Protein AF-A0A5B9D612-F1 (afdb_monomer_lite)

Radius of gyration: 29.36 Å; chains: 1; bounding box: 78×66×68 Å

Secondary structure (DSSP, 8-state):
-PPPP-----------TTS-HHHHHHHHHHHHH-S-B--HHHHHHHHHT-S---TT--HHHHHHHHHHTTSEEEE-SSSPEEEE-HHHHHHHHHTTTTS------------------------------------HHHHHHS-----HHHHTTS-HHHHHHHH--HHHHTTS-HHHHHHHHHHHHHHHTTS-TTSHHHHHHHHHHHHHHHHHHHHHHHHHHHHHHHHHIIIIIHHHHTTTTHHHHHHHGGGT-HHHHHHHHHHHHGGGGGGS-S-HHHHHHHHHHHHHHHT----

Organism: NCBI:txid2594042

pLDDT: mean 75.73, std 20.69, range [26.33, 95.44]

Sequence (295 aa):
MPPQKKSTKQKQIKIQLTQSPKFIKELRNLFKTNPLIPSASILLEKFKKFNNIPQKWTPNTSIKQLRTDGVIIYSKKKPQGYSLESHILNDHIRNSKTIPHKTSKIRTGVHKSSIKPKKKPDSKIKSKSVSKRKTIAEIVDKIPSIPPYLLKRLSTNEVKILQMGVFDINRLPLQKIDSHIDTLSSARILFDGNYANEKLVSDYIEAKVKYLGKISNKLHEKEDEQLVIKIFIEPMNEGKFDRILKKCMKKYDLDNCASLIIKKVGSKAKKIQLSDFAVRKKIVEVLAKRY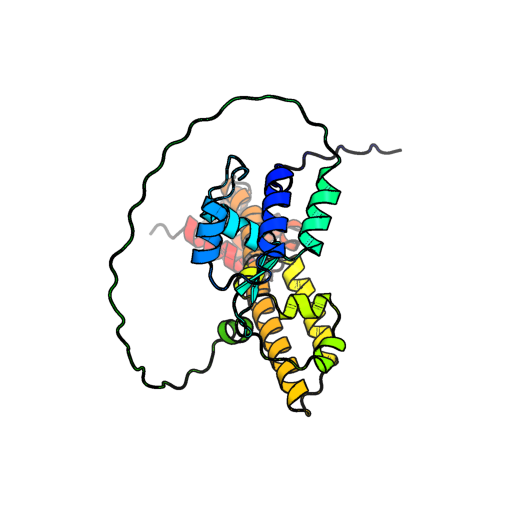SKKK

Structure (mmCIF, N/CA/C/O backbone):
data_AF-A0A5B9D612-F1
#
_entry.id   AF-A0A5B9D612-F1
#
loop_
_atom_site.group_PDB
_atom_site.id
_atom_site.type_symbol
_atom_site.label_atom_id
_atom_site.label_alt_id
_atom_site.label_comp_id
_atom_site.label_asym_id
_atom_site.label_entity_id
_atom_site.label_seq_id
_atom_site.pdbx_PDB_ins_code
_atom_site.Cartn_x
_atom_site.Cartn_y
_atom_site.Cartn_z
_atom_site.occupancy
_atom_site.B_iso_or_equiv
_atom_site.auth_seq_id
_atom_site.auth_comp_id
_atom_site.auth_asym_id
_atom_site.auth_atom_id
_atom_site.pdbx_PDB_model_num
ATOM 1 N N . MET A 1 1 ? -33.572 25.450 -5.411 1.00 46.94 1 MET A N 1
ATOM 2 C CA . MET A 1 1 ? -32.137 25.813 -5.460 1.00 46.94 1 MET A CA 1
ATOM 3 C C . MET A 1 1 ? -31.512 25.576 -4.091 1.00 46.94 1 MET A C 1
ATOM 5 O O . MET A 1 1 ? -31.943 26.233 -3.152 1.00 46.94 1 MET A O 1
ATOM 9 N N . PRO A 1 2 ? -30.556 24.646 -3.930 1.00 34.94 2 PRO A N 1
ATOM 10 C CA . PRO A 1 2 ? -29.798 24.522 -2.690 1.00 34.94 2 PRO A CA 1
ATOM 11 C C . PRO A 1 2 ? -28.444 25.267 -2.770 1.00 34.94 2 PRO A C 1
ATOM 13 O O . PRO A 1 2 ? -27.877 25.401 -3.857 1.00 34.94 2 PRO A O 1
ATOM 16 N N . PRO A 1 3 ? -27.918 25.762 -1.634 1.00 39.50 3 PRO A N 1
ATOM 17 C CA . PRO A 1 3 ? -26.783 26.681 -1.591 1.00 39.50 3 PRO A CA 1
ATOM 18 C C . PRO A 1 3 ? -25.429 25.958 -1.656 1.00 39.50 3 PRO A C 1
ATOM 20 O O . PRO A 1 3 ? -25.195 24.961 -0.969 1.00 39.50 3 PRO A O 1
ATOM 23 N N . GLN A 1 4 ? -24.500 26.515 -2.436 1.00 33.62 4 GLN A N 1
ATOM 24 C CA . GLN A 1 4 ? -23.101 26.089 -2.488 1.00 33.62 4 GLN A CA 1
ATOM 25 C C . GLN A 1 4 ? -22.377 26.434 -1.177 1.00 33.62 4 GLN A C 1
ATOM 27 O O . GLN A 1 4 ? -22.277 27.597 -0.777 1.00 33.62 4 GLN A O 1
ATOM 32 N N . LYS A 1 5 ? -21.843 25.410 -0.500 1.00 34.75 5 LYS A N 1
ATOM 33 C CA . LYS A 1 5 ? -20.989 25.564 0.682 1.00 34.75 5 LYS A CA 1
ATOM 34 C C . LYS A 1 5 ? -19.525 25.775 0.284 1.00 34.75 5 LYS A C 1
ATOM 36 O O . LYS A 1 5 ? -18.919 24.983 -0.428 1.00 34.75 5 LYS A O 1
ATOM 41 N N . LYS A 1 6 ? -19.007 26.874 0.829 1.00 35.25 6 LYS A N 1
ATOM 42 C CA . LYS A 1 6 ? -17.643 27.416 0.876 1.00 35.25 6 LYS A CA 1
ATOM 43 C C . LYS A 1 6 ? -16.530 26.356 0.958 1.00 35.25 6 LYS A C 1
ATOM 45 O O . LYS A 1 6 ? -16.530 25.523 1.861 1.00 35.25 6 LYS A O 1
ATOM 50 N N . SER A 1 7 ? -15.538 26.475 0.068 1.00 30.34 7 SER A N 1
ATOM 51 C CA . SER A 1 7 ? -14.263 25.748 0.136 1.00 30.34 7 SER A CA 1
ATOM 52 C C . SER A 1 7 ? -13.305 26.422 1.127 1.00 30.34 7 SER A C 1
ATOM 54 O O . SER A 1 7 ? -13.115 27.641 1.094 1.00 30.34 7 SER A O 1
ATOM 56 N N . THR A 1 8 ? -12.695 25.629 2.005 1.00 33.97 8 THR A N 1
ATOM 57 C CA . THR A 1 8 ? -11.799 26.095 3.067 1.00 33.97 8 THR A CA 1
ATOM 58 C C . THR A 1 8 ? -10.343 25.751 2.733 1.00 33.97 8 THR A C 1
ATOM 60 O O . THR A 1 8 ? -9.958 24.589 2.719 1.00 33.97 8 THR A O 1
ATOM 63 N N . LYS A 1 9 ? -9.546 26.802 2.497 1.00 32.50 9 LYS A N 1
ATOM 64 C CA . LYS A 1 9 ? -8.102 26.980 2.774 1.00 32.50 9 LYS A CA 1
ATOM 65 C C . LYS A 1 9 ? -7.139 25.813 2.473 1.00 32.50 9 LYS A C 1
ATOM 67 O O . LYS A 1 9 ? -6.842 24.982 3.327 1.00 32.50 9 LYS A O 1
ATOM 72 N N . GLN A 1 10 ? -6.482 25.897 1.313 1.00 33.03 10 GLN A N 1
ATOM 73 C CA . GLN A 1 10 ? -5.197 25.241 1.044 1.00 33.03 10 GLN A CA 1
ATOM 74 C C . GLN A 1 10 ? -4.070 25.911 1.853 1.00 33.03 10 GLN A C 1
ATOM 76 O O . GLN A 1 10 ? -3.783 27.094 1.674 1.00 33.03 10 GLN A O 1
ATOM 81 N N . LYS A 1 11 ? -3.388 25.150 2.718 1.00 31.20 11 LYS A N 1
ATOM 82 C CA . LYS A 1 11 ? -2.095 25.549 3.298 1.00 31.20 11 LYS A CA 1
ATOM 83 C C . LYS A 1 11 ? -0.997 25.352 2.249 1.00 31.20 11 LYS A C 1
ATOM 85 O O . LYS A 1 11 ? -0.509 24.244 2.044 1.00 31.20 11 LYS A O 1
ATOM 90 N N . GLN A 1 12 ? -0.610 26.440 1.590 1.00 40.09 12 GLN A N 1
ATOM 91 C CA . GLN A 1 12 ? 0.627 26.533 0.819 1.00 40.09 12 GLN A CA 1
ATOM 92 C C . GLN A 1 12 ? 1.821 26.666 1.768 1.00 40.09 12 GLN A C 1
ATOM 94 O O . GLN A 1 12 ? 1.920 27.662 2.473 1.00 40.09 12 GLN A O 1
ATOM 99 N N . ILE A 1 13 ? 2.770 25.731 1.709 1.00 35.69 13 ILE A N 1
ATOM 100 C CA . ILE A 1 13 ? 4.199 26.054 1.853 1.00 35.69 13 ILE A CA 1
ATOM 101 C C . ILE A 1 13 ? 4.952 25.224 0.807 1.00 35.69 13 ILE A C 1
ATOM 103 O O . ILE A 1 13 ? 5.500 24.163 1.085 1.00 35.69 13 ILE A O 1
ATOM 107 N N . LYS A 1 14 ? 4.927 25.704 -0.439 1.00 40.94 14 LYS A N 1
ATOM 108 C CA . LYS A 1 14 ? 5.800 25.248 -1.525 1.00 40.94 14 LYS A CA 1
ATOM 109 C C . LYS A 1 14 ? 6.816 26.373 -1.715 1.00 40.94 14 LYS A C 1
ATOM 111 O O . LYS A 1 14 ? 6.499 27.375 -2.349 1.00 40.94 14 LYS A O 1
ATOM 116 N N . ILE A 1 15 ? 7.991 26.279 -1.092 1.00 43.72 15 ILE A N 1
ATOM 117 C CA . ILE A 1 15 ? 9.075 27.232 -1.374 1.00 43.72 15 ILE A CA 1
ATOM 118 C C . ILE A 1 15 ? 9.613 26.852 -2.750 1.00 43.72 15 ILE A C 1
ATOM 120 O O . ILE A 1 15 ? 10.281 25.838 -2.915 1.00 43.72 15 ILE A O 1
ATOM 124 N N . GLN A 1 16 ? 9.197 27.623 -3.746 1.00 54.34 16 GLN A N 1
ATOM 125 C CA . GLN A 1 16 ? 9.477 27.397 -5.151 1.00 54.34 16 GLN A CA 1
ATOM 126 C C . GLN A 1 16 ? 10.908 27.843 -5.494 1.00 54.34 16 GLN A C 1
ATOM 128 O O . GLN A 1 16 ? 11.374 28.882 -5.026 1.00 54.34 16 GLN A O 1
ATOM 133 N N . LEU A 1 17 ? 11.556 27.114 -6.407 1.00 53.41 17 LEU A N 1
ATOM 134 C CA . LEU A 1 17 ? 12.833 27.429 -7.075 1.00 53.41 17 LEU A CA 1
ATOM 135 C C . LEU A 1 17 ? 12.895 28.819 -7.756 1.00 53.41 17 LEU A C 1
ATOM 137 O O . LEU A 1 17 ? 13.891 29.191 -8.372 1.00 53.41 17 LEU A O 1
ATOM 141 N N . THR A 1 18 ? 11.794 29.558 -7.709 1.00 52.28 18 THR A N 1
ATOM 142 C CA . THR A 1 18 ? 11.400 30.626 -8.621 1.00 52.28 18 THR A CA 1
ATOM 143 C C . THR A 1 18 ? 11.738 32.026 -8.125 1.00 52.28 18 THR A C 1
ATOM 145 O O . THR A 1 18 ? 11.581 32.995 -8.861 1.00 52.28 18 THR A O 1
ATOM 148 N N . GLN A 1 19 ? 12.236 32.155 -6.896 1.00 55.81 19 GLN A N 1
ATOM 149 C CA . GLN A 1 19 ? 12.425 33.462 -6.265 1.00 55.81 19 GLN A CA 1
ATOM 150 C C . GLN A 1 19 ? 13.710 34.196 -6.692 1.00 55.81 19 GLN A C 1
ATOM 152 O O . GLN A 1 19 ? 13.863 35.369 -6.366 1.00 55.81 19 GLN A O 1
ATOM 157 N N . SER A 1 20 ? 14.630 33.565 -7.439 1.00 69.50 20 SER A N 1
ATOM 158 C CA . SER A 1 20 ? 15.859 34.232 -7.909 1.00 69.50 20 SER A CA 1
ATOM 159 C C . SER A 1 20 ? 16.148 33.962 -9.395 1.00 69.50 20 SER A C 1
ATOM 161 O O . SER A 1 20 ? 16.884 33.034 -9.739 1.00 69.50 20 SER A O 1
ATOM 163 N N . PRO A 1 21 ? 15.638 34.802 -10.318 1.00 74.62 21 PRO A N 1
ATOM 164 C CA . PRO A 1 21 ? 15.981 34.739 -11.744 1.00 74.62 21 PRO A CA 1
ATOM 165 C C . PRO A 1 21 ? 17.493 34.837 -12.010 1.00 74.62 21 PRO A C 1
ATOM 167 O O . PRO A 1 21 ? 18.008 34.260 -12.967 1.00 74.62 21 PRO A O 1
ATOM 170 N N . LYS A 1 22 ? 18.222 35.542 -11.134 1.00 80.75 22 LYS A N 1
ATOM 171 C CA . LYS A 1 22 ? 19.683 35.673 -11.200 1.00 80.75 22 LYS A CA 1
ATOM 172 C C . LYS A 1 22 ? 20.386 34.351 -10.873 1.00 80.75 22 LYS A C 1
ATOM 174 O O . LYS A 1 22 ? 21.289 33.968 -11.610 1.00 80.75 22 LYS A O 1
ATOM 179 N N . PHE A 1 23 ? 19.917 33.618 -9.857 1.00 83.69 23 PHE A N 1
ATOM 180 C CA . PHE A 1 23 ? 20.397 32.265 -9.538 1.00 83.69 23 PHE A CA 1
ATOM 181 C C . PHE A 1 23 ? 20.228 31.312 -10.720 1.00 83.69 23 PHE A C 1
ATOM 183 O O . PHE A 1 23 ? 21.144 30.586 -11.087 1.00 83.69 23 PHE A O 1
ATOM 190 N N . ILE A 1 24 ? 19.054 31.349 -11.351 1.00 81.56 24 ILE A N 1
ATOM 191 C CA . ILE A 1 24 ? 18.725 30.515 -12.509 1.00 81.56 24 ILE A CA 1
ATOM 192 C C . ILE A 1 24 ? 19.656 30.824 -13.688 1.00 81.56 24 ILE A C 1
ATOM 194 O O . ILE A 1 24 ? 20.107 29.908 -14.377 1.00 81.56 24 ILE A O 1
ATOM 198 N N . LYS A 1 25 ? 19.980 32.103 -13.918 1.00 83.44 25 LYS A N 1
ATOM 199 C CA . LYS A 1 25 ? 20.935 32.517 -14.956 1.00 83.44 25 LYS A CA 1
ATOM 200 C C . LYS A 1 25 ? 22.352 32.012 -14.657 1.00 83.44 25 LYS A C 1
ATOM 202 O O . LYS A 1 25 ? 23.002 31.491 -15.560 1.00 83.44 25 LYS A O 1
ATOM 207 N N . GLU A 1 26 ? 22.810 32.109 -13.408 1.00 85.25 26 GLU A N 1
ATOM 208 C CA . GLU A 1 26 ? 24.104 31.554 -12.972 1.00 85.25 26 GLU A CA 1
ATOM 209 C C . GLU A 1 26 ? 24.147 30.028 -13.121 1.00 85.25 26 GLU A C 1
ATOM 211 O O . GLU A 1 26 ? 25.118 29.487 -13.649 1.00 85.25 26 GLU A O 1
ATOM 216 N N . LEU A 1 27 ? 23.060 29.343 -12.759 1.00 87.12 27 LEU A N 1
ATOM 217 C CA . LEU A 1 27 ? 22.911 27.900 -12.918 1.00 87.12 27 LEU A CA 1
ATOM 218 C C . LEU A 1 27 ? 22.997 27.484 -14.393 1.00 87.12 27 LEU A C 1
ATOM 220 O O . LEU A 1 27 ? 23.755 26.578 -14.733 1.00 87.12 27 LEU A O 1
ATOM 224 N N . ARG A 1 28 ? 22.287 28.179 -15.292 1.00 85.38 28 ARG A N 1
ATOM 225 C CA . ARG A 1 28 ? 22.383 27.930 -16.741 1.00 85.38 28 ARG A CA 1
ATOM 226 C C . ARG A 1 28 ? 23.788 28.167 -17.269 1.00 85.38 28 ARG A C 1
ATOM 228 O O . ARG A 1 28 ? 24.292 27.346 -18.023 1.00 85.38 28 ARG A O 1
ATOM 235 N N . ASN A 1 29 ? 24.428 29.264 -16.874 1.00 87.38 29 ASN A N 1
ATOM 236 C CA . ASN A 1 29 ? 25.777 29.588 -17.334 1.00 87.38 29 ASN A CA 1
ATOM 237 C C . ASN A 1 29 ? 26.811 28.560 -16.851 1.00 87.38 29 ASN A C 1
ATOM 239 O O . ASN A 1 29 ? 27.712 28.186 -17.606 1.00 87.38 29 ASN A O 1
ATOM 243 N N . LEU A 1 30 ? 26.658 28.057 -15.622 1.00 88.69 30 LEU A N 1
ATOM 244 C CA . LEU A 1 30 ? 27.509 27.004 -15.081 1.00 88.69 30 LEU A CA 1
ATOM 245 C C . LEU A 1 30 ? 27.450 25.739 -15.944 1.00 88.69 30 LEU A C 1
ATOM 247 O O . LEU A 1 30 ? 28.497 25.232 -16.339 1.00 88.69 30 LEU A O 1
ATOM 251 N N . PHE A 1 31 ? 26.249 25.257 -16.260 1.00 87.69 31 PHE A N 1
ATOM 252 C CA . PHE A 1 31 ? 26.081 24.038 -17.055 1.00 87.69 31 PHE A CA 1
ATOM 253 C C . PHE A 1 31 ? 26.231 24.263 -18.565 1.00 87.69 31 PHE A C 1
ATOM 255 O O . PHE A 1 31 ? 26.519 23.324 -19.292 1.00 87.69 31 PHE A O 1
ATOM 262 N N . LYS A 1 32 ? 26.139 25.504 -19.055 1.00 86.94 32 LYS A N 1
ATOM 263 C CA . LYS A 1 32 ? 26.530 25.848 -20.431 1.00 86.94 32 LYS A CA 1
ATOM 264 C C . LYS A 1 32 ? 28.044 25.733 -20.627 1.00 86.94 32 LYS A C 1
ATOM 266 O O . LYS A 1 32 ? 28.495 25.263 -21.661 1.00 86.94 32 LYS A O 1
ATOM 271 N N . THR A 1 33 ? 28.823 26.166 -19.633 1.00 84.94 33 THR A N 1
ATOM 272 C CA . THR A 1 33 ? 30.297 26.093 -19.662 1.00 84.94 33 THR A CA 1
ATOM 273 C C . THR A 1 33 ? 30.835 24.736 -19.215 1.00 84.94 33 THR A C 1
ATOM 275 O O . THR A 1 33 ? 31.924 24.347 -19.617 1.00 84.94 33 THR A O 1
ATOM 278 N N . ASN A 1 34 ? 30.092 24.015 -18.374 1.00 85.62 34 ASN A N 1
ATOM 279 C CA . ASN A 1 34 ? 30.441 22.687 -17.877 1.00 85.62 34 ASN A CA 1
ATOM 280 C C . ASN A 1 34 ? 29.202 21.781 -18.000 1.00 85.62 34 ASN A C 1
ATOM 282 O O . ASN A 1 34 ? 28.499 21.594 -17.004 1.00 85.62 34 ASN A O 1
ATOM 286 N N . PRO A 1 35 ? 28.917 21.230 -19.199 1.00 85.56 35 PRO A N 1
ATOM 287 C CA . PRO A 1 35 ? 27.721 20.412 -19.449 1.00 85.56 35 PRO A CA 1
ATOM 288 C C . PRO A 1 35 ? 27.577 19.233 -18.490 1.00 85.56 35 PRO A C 1
ATOM 290 O O . PRO A 1 35 ? 26.465 18.811 -18.171 1.00 85.56 35 PRO A O 1
ATOM 293 N N . LEU A 1 36 ? 28.713 18.740 -17.998 1.00 87.62 36 LEU A N 1
ATOM 294 C CA . LEU A 1 36 ? 28.790 17.650 -17.052 1.00 87.62 36 LEU A CA 1
ATOM 295 C C . LEU A 1 36 ? 29.783 17.977 -15.933 1.00 87.62 36 LEU A C 1
ATOM 297 O O . LEU A 1 36 ? 30.954 18.256 -16.187 1.00 87.62 36 LEU A O 1
ATOM 301 N N . ILE A 1 37 ? 29.323 17.913 -14.683 1.00 89.19 37 ILE A N 1
ATOM 302 C CA . ILE A 1 37 ? 30.146 18.184 -13.497 1.00 89.19 37 ILE A CA 1
ATOM 303 C C . ILE A 1 37 ? 30.380 16.875 -12.730 1.00 89.19 37 ILE A C 1
ATOM 305 O O . ILE A 1 37 ? 29.434 16.331 -12.170 1.00 89.19 37 ILE A O 1
ATOM 309 N N . PRO A 1 38 ? 31.612 16.351 -12.634 1.00 84.56 38 PRO A N 1
ATOM 310 C CA . PRO A 1 38 ? 31.823 14.941 -12.290 1.00 84.56 38 PRO A CA 1
ATOM 311 C C . PRO A 1 38 ? 31.539 14.573 -10.827 1.00 84.56 38 PRO A C 1
ATOM 313 O O . PRO A 1 38 ? 31.320 13.402 -10.515 1.00 84.56 38 PRO A O 1
ATOM 316 N N . SER A 1 39 ? 31.506 15.544 -9.909 1.00 87.56 39 SER A N 1
ATOM 317 C CA . SER A 1 39 ? 31.275 15.270 -8.488 1.00 87.56 39 SER A CA 1
ATOM 318 C C . SER A 1 39 ? 30.482 16.362 -7.775 1.00 87.56 39 SER A C 1
ATOM 320 O O . SER A 1 39 ? 30.472 17.529 -8.174 1.00 87.56 39 SER A O 1
ATOM 322 N N . ALA A 1 40 ? 29.849 15.974 -6.665 1.00 83.31 40 ALA A N 1
ATOM 323 C CA . ALA A 1 40 ? 29.101 16.890 -5.809 1.00 83.31 40 ALA A CA 1
ATOM 324 C C . ALA A 1 40 ? 30.026 17.928 -5.162 1.00 83.31 40 ALA A C 1
ATOM 326 O O . ALA A 1 40 ? 29.609 19.058 -4.939 1.00 83.31 40 ALA A O 1
ATOM 327 N N . SER A 1 41 ? 31.284 17.564 -4.901 1.00 85.56 41 SER A N 1
ATOM 328 C CA . SER A 1 41 ? 32.300 18.464 -4.352 1.00 85.56 41 SER A CA 1
ATOM 329 C C . SER A 1 41 ? 32.656 19.577 -5.336 1.00 85.56 41 SER A C 1
ATOM 331 O O . SER A 1 41 ? 32.686 20.740 -4.948 1.00 85.56 41 SER A O 1
ATOM 333 N N . ILE A 1 42 ? 32.838 19.250 -6.622 1.00 86.56 42 ILE A N 1
ATOM 334 C CA . ILE A 1 42 ? 33.094 20.257 -7.666 1.00 86.56 42 ILE A CA 1
ATOM 335 C C . ILE A 1 42 ? 31.856 21.132 -7.858 1.00 86.56 42 ILE A C 1
ATOM 337 O O . ILE A 1 42 ? 31.968 22.352 -7.957 1.00 86.56 42 ILE A O 1
ATOM 341 N N . LEU A 1 43 ? 30.665 20.531 -7.851 1.00 86.50 43 LEU A N 1
ATOM 342 C CA . LEU A 1 43 ? 29.415 21.280 -7.913 1.00 86.50 43 LEU A CA 1
ATOM 343 C C . LEU A 1 43 ? 29.283 22.243 -6.723 1.00 86.50 43 LEU A C 1
ATOM 345 O O . LEU A 1 43 ? 28.941 23.405 -6.908 1.00 86.50 43 LEU A O 1
ATOM 349 N N . LEU A 1 44 ? 29.638 21.799 -5.516 1.00 89.12 44 LEU A N 1
ATOM 350 C CA . LEU A 1 44 ? 29.633 22.618 -4.308 1.00 89.12 44 LEU A CA 1
ATOM 351 C C . LEU A 1 44 ? 30.614 23.787 -4.412 1.00 89.12 44 LEU A C 1
ATOM 353 O O . LEU A 1 44 ? 30.265 24.902 -4.036 1.00 89.12 44 LEU A O 1
ATOM 357 N N . GLU A 1 45 ? 31.816 23.568 -4.943 1.00 87.94 45 GLU A N 1
ATOM 358 C CA . GLU A 1 45 ? 32.782 24.644 -5.187 1.00 87.94 45 GLU A CA 1
ATOM 359 C C . GLU A 1 45 ? 32.283 25.659 -6.213 1.00 87.94 45 GLU A C 1
ATOM 361 O O . GLU A 1 45 ? 32.468 26.861 -6.027 1.00 87.94 45 GLU A O 1
ATOM 366 N N . LYS A 1 46 ? 31.619 25.201 -7.279 1.00 87.44 46 LYS A N 1
ATOM 367 C CA . LYS A 1 46 ? 31.005 26.090 -8.273 1.00 87.44 46 LYS A CA 1
ATOM 368 C C . LYS A 1 46 ? 29.861 26.892 -7.653 1.00 87.44 46 LYS A C 1
ATOM 370 O O . LYS A 1 46 ? 29.792 28.095 -7.869 1.00 87.44 46 LYS A O 1
ATOM 375 N N . PHE A 1 47 ? 29.036 26.265 -6.816 1.00 86.88 47 PHE A N 1
ATOM 376 C CA . PHE A 1 47 ? 27.934 26.924 -6.114 1.00 86.88 47 PHE A CA 1
ATOM 377 C C . PHE A 1 47 ? 28.419 27.903 -5.045 1.00 86.88 47 PHE A C 1
ATOM 379 O O . PHE A 1 47 ? 27.796 28.934 -4.854 1.00 86.88 47 PHE A O 1
ATOM 386 N N . LYS A 1 48 ? 29.557 27.655 -4.386 1.00 86.44 48 LYS A N 1
ATOM 387 C CA . LYS A 1 48 ? 30.185 28.640 -3.483 1.00 86.44 48 LYS A CA 1
ATOM 388 C C . LYS A 1 48 ? 30.577 29.942 -4.196 1.00 86.44 48 LYS A C 1
ATOM 390 O O . LYS A 1 48 ? 30.735 30.954 -3.527 1.00 86.44 48 LYS A O 1
ATOM 395 N N . LYS A 1 49 ? 30.742 29.917 -5.525 1.00 87.19 49 LYS A N 1
ATOM 396 C CA . LYS A 1 49 ? 31.032 31.097 -6.358 1.00 87.19 49 LYS A CA 1
ATOM 397 C C . LYS A 1 49 ? 29.770 31.797 -6.875 1.00 87.19 49 LYS A C 1
ATOM 399 O O . LYS A 1 49 ? 29.893 32.786 -7.589 1.00 87.19 49 LYS A O 1
ATOM 404 N N . PHE A 1 50 ? 28.578 31.272 -6.583 1.00 86.88 50 PHE A N 1
ATOM 405 C CA . PHE A 1 50 ? 27.331 31.907 -6.998 1.00 86.88 50 PHE A CA 1
ATOM 406 C C . PHE A 1 50 ? 27.069 33.101 -6.094 1.00 86.88 50 PHE A C 1
ATOM 408 O O . PHE A 1 50 ? 27.035 32.970 -4.871 1.00 86.88 50 PHE A O 1
ATOM 415 N N . ASN A 1 51 ? 26.851 34.261 -6.703 1.00 79.19 51 ASN A N 1
ATOM 416 C CA . ASN A 1 51 ? 26.584 35.488 -5.962 1.00 79.19 51 ASN A CA 1
ATOM 417 C C . ASN A 1 51 ? 25.103 35.607 -5.592 1.00 79.19 51 ASN A C 1
ATOM 419 O O . ASN A 1 51 ? 24.739 36.409 -4.738 1.00 79.19 51 ASN A O 1
ATOM 423 N N . ASN A 1 52 ? 24.239 34.827 -6.248 1.00 82.06 52 ASN A N 1
ATOM 424 C CA . ASN A 1 52 ? 22.793 35.005 -6.192 1.00 82.06 52 ASN A CA 1
ATOM 425 C C . ASN A 1 52 ? 22.050 33.785 -5.624 1.00 82.06 52 ASN A C 1
ATOM 427 O O . ASN A 1 52 ? 20.941 33.493 -6.066 1.00 82.06 52 ASN A O 1
ATOM 431 N N . ILE A 1 53 ? 22.628 33.063 -4.659 1.00 80.44 53 ILE A N 1
ATOM 432 C CA . ILE A 1 53 ? 21.945 31.941 -3.988 1.00 80.44 53 ILE A CA 1
ATOM 433 C C . ILE A 1 53 ? 20.695 32.453 -3.237 1.00 80.44 53 ILE A C 1
ATOM 435 O O . ILE A 1 53 ? 20.769 33.503 -2.596 1.00 80.44 53 ILE A O 1
ATOM 439 N N . PRO A 1 54 ? 19.541 31.754 -3.292 1.00 80.81 54 PRO A N 1
ATOM 440 C CA . PRO A 1 54 ? 18.356 32.131 -2.521 1.00 80.81 54 PRO A CA 1
ATOM 441 C C . PRO A 1 54 ? 18.655 32.280 -1.021 1.00 80.81 54 PRO A C 1
ATOM 443 O O . PRO A 1 54 ? 19.366 31.463 -0.451 1.00 80.81 54 PRO A O 1
ATOM 446 N N . GLN A 1 55 ? 18.062 33.278 -0.357 1.00 69.44 55 GLN A N 1
ATOM 447 C CA . GLN A 1 55 ? 18.420 33.710 1.009 1.00 69.44 55 GLN A CA 1
ATOM 448 C C . GLN A 1 55 ? 18.304 32.622 2.100 1.00 69.44 55 GLN A C 1
ATOM 450 O O . GLN A 1 55 ? 18.930 32.726 3.148 1.00 69.44 55 GLN A O 1
ATOM 455 N N . LYS A 1 56 ? 17.521 31.561 1.865 1.00 77.06 56 LYS A N 1
ATOM 456 C CA . LYS A 1 56 ? 17.378 30.411 2.782 1.00 77.06 56 LYS A CA 1
ATOM 457 C C . LYS A 1 56 ? 18.249 29.213 2.400 1.00 77.06 56 LYS A C 1
ATOM 459 O O . LYS A 1 56 ? 18.161 28.167 3.040 1.00 77.06 56 LYS A O 1
ATOM 464 N N . TRP A 1 57 ? 19.023 29.322 1.325 1.00 79.19 57 TRP A N 1
ATOM 465 C CA . TRP A 1 57 ? 19.831 28.240 0.790 1.00 79.19 57 TRP A CA 1
ATOM 466 C C . TRP A 1 57 ? 21.317 28.542 0.983 1.00 79.19 57 TRP A C 1
ATOM 468 O O . TRP A 1 57 ? 21.821 29.635 0.768 1.00 79.19 57 TRP A O 1
ATOM 478 N N . THR A 1 58 ? 22.034 27.503 1.365 1.00 84.75 58 THR A N 1
ATOM 479 C CA . THR A 1 58 ? 23.489 27.380 1.315 1.00 84.75 58 THR A CA 1
ATOM 480 C C . THR A 1 58 ? 23.881 26.625 0.042 1.00 84.75 58 THR A C 1
ATOM 482 O O . THR A 1 58 ? 23.046 25.916 -0.525 1.00 84.75 58 THR A O 1
ATOM 485 N N . PRO A 1 59 ? 25.145 26.672 -0.414 1.00 83.19 59 PRO A N 1
ATOM 486 C CA . PRO A 1 59 ? 25.600 25.877 -1.560 1.00 83.19 59 PRO A CA 1
ATOM 487 C C . PRO A 1 59 ? 25.233 24.384 -1.462 1.00 83.19 59 PRO A C 1
ATOM 489 O O . PRO A 1 59 ? 24.793 23.778 -2.434 1.00 83.19 59 PRO A O 1
ATOM 492 N N . ASN A 1 60 ? 25.332 23.798 -0.265 1.00 83.44 60 ASN A N 1
ATOM 493 C CA . ASN A 1 60 ? 25.004 22.388 -0.036 1.00 83.44 60 ASN A CA 1
ATOM 494 C C . ASN A 1 60 ? 23.489 22.127 -0.092 1.00 83.44 60 ASN A C 1
ATOM 496 O O . ASN A 1 60 ? 23.033 21.187 -0.742 1.00 83.44 60 ASN A O 1
ATOM 500 N N . THR A 1 61 ? 22.688 22.978 0.553 1.00 85.25 61 THR A N 1
ATOM 501 C CA . THR A 1 61 ? 21.221 22.842 0.505 1.00 85.25 61 THR A CA 1
ATOM 502 C C . THR A 1 61 ? 20.662 23.173 -0.875 1.00 85.25 61 THR A C 1
ATOM 504 O O . THR A 1 61 ? 19.694 22.544 -1.275 1.00 85.25 61 THR A O 1
ATOM 507 N N . SER A 1 62 ? 21.323 24.032 -1.653 1.00 83.25 62 SER A N 1
ATOM 508 C CA . SER A 1 62 ? 20.982 24.303 -3.055 1.00 83.25 62 SER A CA 1
ATOM 509 C C . SER A 1 62 ? 21.141 23.058 -3.922 1.00 83.25 62 SER A C 1
ATOM 511 O O . SER A 1 62 ? 20.250 22.738 -4.696 1.00 83.25 62 SER A O 1
ATOM 513 N N . ILE A 1 63 ? 22.240 22.310 -3.765 1.00 84.62 63 ILE A N 1
ATOM 514 C CA . ILE A 1 63 ? 22.436 21.041 -4.482 1.00 84.62 63 ILE A CA 1
ATOM 515 C C . ILE A 1 63 ? 21.370 20.027 -4.068 1.00 84.62 63 ILE A C 1
ATOM 517 O O . ILE A 1 63 ? 20.786 19.369 -4.925 1.00 84.62 63 ILE A O 1
ATOM 521 N N . LYS A 1 64 ? 21.096 19.901 -2.763 1.00 84.44 64 LYS A N 1
ATOM 522 C CA . LYS A 1 64 ? 20.041 19.004 -2.270 1.00 84.44 64 LYS A CA 1
ATOM 523 C C . LYS A 1 64 ? 18.683 19.380 -2.853 1.00 84.44 64 LYS A C 1
ATOM 525 O O . LYS A 1 64 ? 18.001 18.508 -3.370 1.00 84.44 64 LYS A O 1
ATOM 530 N N . GLN A 1 65 ? 18.329 20.659 -2.819 1.00 83.44 65 GLN A N 1
ATOM 531 C CA . GLN A 1 65 ? 17.037 21.147 -3.274 1.00 83.44 65 GLN A CA 1
ATOM 532 C C . GLN A 1 65 ? 16.889 21.025 -4.793 1.00 83.44 65 GLN A C 1
ATOM 534 O O . GLN A 1 65 ? 15.904 20.466 -5.247 1.00 83.44 65 GLN A O 1
ATOM 539 N N . LEU A 1 66 ? 17.907 21.390 -5.579 1.00 83.81 66 LEU A N 1
ATOM 540 C CA . LEU A 1 66 ? 17.894 21.199 -7.035 1.00 83.81 66 LEU A CA 1
ATOM 541 C C . LEU A 1 66 ? 17.830 19.723 -7.448 1.00 83.81 66 LEU A C 1
ATOM 543 O O . LEU A 1 66 ? 17.278 19.418 -8.500 1.00 83.81 66 LEU A O 1
ATOM 547 N N . ARG A 1 67 ? 18.385 18.805 -6.646 1.00 83.56 67 ARG A N 1
ATOM 548 C CA . ARG A 1 67 ? 18.208 17.360 -6.858 1.00 83.56 67 ARG A CA 1
ATOM 549 C C . ARG A 1 67 ? 16.792 16.910 -6.518 1.00 83.56 67 ARG A C 1
ATOM 551 O O . ARG A 1 67 ? 16.218 16.137 -7.273 1.00 83.56 67 ARG A O 1
ATOM 558 N N . THR A 1 68 ? 16.252 17.374 -5.392 1.00 81.69 68 THR A N 1
ATOM 559 C CA . THR A 1 68 ? 14.871 17.088 -4.974 1.00 81.69 68 THR A CA 1
ATOM 560 C C . THR A 1 68 ? 13.869 17.594 -6.008 1.00 81.69 68 THR A C 1
ATOM 562 O O . THR A 1 68 ? 12.911 16.898 -6.321 1.00 81.69 68 THR A O 1
ATOM 565 N N . ASP A 1 69 ? 14.135 18.763 -6.584 1.00 76.38 69 ASP A N 1
ATOM 566 C CA . ASP A 1 69 ? 13.300 19.393 -7.604 1.00 76.38 69 ASP A CA 1
ATOM 567 C C . ASP A 1 69 ? 13.586 18.855 -9.019 1.00 76.38 69 ASP A C 1
ATOM 569 O O . ASP A 1 69 ? 13.004 19.326 -9.991 1.00 76.38 69 ASP A O 1
ATOM 573 N N . GLY A 1 70 ? 14.490 17.877 -9.162 1.00 78.50 70 GLY A N 1
ATOM 574 C CA . GLY A 1 70 ? 14.819 17.234 -10.439 1.00 78.50 70 GLY A CA 1
ATOM 575 C C . GLY A 1 70 ? 15.587 18.111 -11.433 1.00 78.50 70 GLY A C 1
ATOM 576 O O . GLY A 1 70 ? 15.888 17.667 -12.533 1.00 78.50 70 GLY A O 1
ATOM 577 N N . VAL A 1 71 ? 15.948 19.338 -11.057 1.00 84.25 71 VAL A N 1
ATOM 578 C CA . VAL A 1 71 ? 16.627 20.315 -11.922 1.00 84.25 71 VAL A CA 1
ATOM 579 C C . VAL A 1 71 ? 18.050 19.882 -12.264 1.00 84.25 71 VAL A C 1
ATOM 581 O O . VAL A 1 71 ? 18.533 20.166 -13.358 1.00 84.25 71 VAL A O 1
ATOM 584 N N . ILE A 1 72 ? 18.735 19.208 -11.337 1.00 86.50 72 ILE A N 1
ATOM 585 C CA . ILE A 1 72 ? 20.036 18.586 -11.600 1.00 86.50 72 ILE A CA 1
ATOM 586 C C . ILE A 1 72 ? 19.968 17.085 -11.335 1.00 86.50 72 ILE A C 1
ATOM 588 O O . ILE A 1 72 ? 19.474 16.640 -10.295 1.00 86.50 72 ILE A O 1
ATOM 592 N N . ILE A 1 73 ? 20.525 16.300 -12.252 1.00 87.44 73 ILE A N 1
ATOM 593 C CA . ILE A 1 73 ? 20.508 14.837 -12.189 1.00 87.44 73 ILE A CA 1
ATOM 594 C C . ILE A 1 73 ? 21.944 14.331 -12.203 1.00 87.44 73 ILE A C 1
ATOM 596 O O . ILE A 1 73 ? 22.778 14.830 -12.950 1.00 87.44 73 ILE A O 1
ATOM 600 N N . TYR A 1 74 ? 22.247 13.345 -11.358 1.00 87.81 74 TYR A N 1
ATOM 601 C CA . TYR A 1 74 ? 23.547 12.680 -11.370 1.00 87.81 74 TYR A CA 1
ATOM 602 C C . TYR A 1 74 ? 23.494 11.428 -12.245 1.00 87.81 74 TYR A C 1
ATOM 604 O O . TYR A 1 74 ? 22.842 10.443 -11.888 1.00 87.81 74 TYR A O 1
ATOM 612 N N . SER A 1 75 ? 24.212 11.445 -13.364 1.00 85.75 75 SER A N 1
ATOM 613 C CA . SER A 1 75 ? 24.421 10.271 -14.202 1.00 85.75 75 SER A CA 1
ATOM 614 C C . SER A 1 75 ? 25.514 9.380 -13.616 1.00 85.75 75 SER A C 1
ATOM 616 O O . SER A 1 75 ? 26.654 9.803 -13.415 1.00 85.75 75 SER A O 1
ATOM 618 N N . LYS A 1 76 ? 25.169 8.108 -13.391 1.00 84.00 76 LYS A N 1
ATOM 619 C CA . LYS A 1 76 ? 26.127 7.041 -13.048 1.00 84.00 76 LYS A CA 1
ATOM 620 C C . LYS A 1 76 ? 26.773 6.403 -14.288 1.00 84.00 76 LYS A C 1
ATOM 622 O O . LYS A 1 76 ? 27.720 5.627 -14.145 1.00 84.00 76 LYS A O 1
ATOM 627 N N . LYS A 1 77 ? 26.262 6.701 -15.491 1.00 81.69 77 LYS A N 1
ATOM 628 C CA . LYS A 1 77 ? 26.822 6.229 -16.768 1.00 81.69 77 LYS A CA 1
ATOM 629 C C . LYS A 1 77 ? 28.055 7.063 -17.110 1.00 81.69 77 LYS A C 1
ATOM 631 O O . LYS A 1 77 ? 28.090 8.236 -16.768 1.00 81.69 77 LYS A O 1
ATOM 636 N N . LYS A 1 78 ? 29.070 6.467 -17.743 1.00 75.69 78 LYS A N 1
ATOM 637 C CA . LYS A 1 78 ? 30.284 7.192 -18.152 1.00 75.69 78 LYS A CA 1
ATOM 638 C C . LYS A 1 78 ? 29.972 8.117 -19.348 1.00 75.69 78 LYS A C 1
ATOM 640 O O . LYS A 1 78 ? 29.320 7.640 -20.274 1.00 75.69 78 LYS A O 1
ATOM 645 N N . PRO A 1 79 ? 30.455 9.373 -19.367 1.00 76.81 79 PRO A N 1
ATOM 646 C CA . PRO A 1 79 ? 31.140 10.063 -18.272 1.00 76.81 79 PRO A CA 1
ATOM 647 C C . PRO A 1 79 ? 30.182 10.386 -17.111 1.00 76.81 79 PRO A C 1
ATOM 649 O O . PRO A 1 79 ? 29.065 10.857 -17.315 1.00 76.81 79 PRO A O 1
ATOM 652 N N . GLN A 1 80 ? 30.622 10.089 -15.883 1.00 86.56 80 GLN A N 1
ATOM 653 C CA . GLN A 1 80 ? 29.817 10.284 -14.673 1.00 86.56 80 GLN A CA 1
ATOM 654 C C . GLN A 1 80 ? 29.778 11.760 -14.294 1.00 86.56 80 GLN A C 1
ATOM 656 O O . GLN A 1 80 ? 30.799 12.444 -14.368 1.00 86.56 80 GLN A O 1
ATOM 661 N N . GLY A 1 81 ? 28.625 12.239 -13.832 1.00 89.56 81 GLY A N 1
ATOM 662 C CA . GLY A 1 81 ? 28.508 13.614 -13.367 1.00 89.56 81 GLY A CA 1
ATOM 663 C C . GLY A 1 81 ? 27.084 14.134 -13.278 1.00 89.56 81 GLY A C 1
ATOM 664 O O . GLY A 1 81 ? 26.120 13.468 -13.641 1.00 89.56 81 GLY A O 1
ATOM 665 N N . TYR A 1 82 ? 26.970 15.347 -12.760 1.00 89.00 82 TYR A N 1
ATOM 666 C CA . TYR A 1 82 ? 25.758 16.139 -12.719 1.00 89.00 82 TYR A CA 1
ATOM 667 C C . TYR A 1 82 ? 25.529 16.815 -14.065 1.00 89.00 82 TYR A C 1
ATOM 669 O O . TYR A 1 82 ? 26.452 17.437 -14.591 1.00 89.00 82 TYR A O 1
ATOM 677 N N . SER A 1 83 ? 24.302 16.742 -14.565 1.00 88.81 83 SER A N 1
ATOM 678 C CA . SER A 1 83 ? 23.804 17.499 -15.715 1.00 88.81 83 SER A CA 1
ATOM 679 C C . SER A 1 83 ? 22.609 18.361 -15.305 1.00 88.81 83 SER A C 1
ATOM 681 O O . SER A 1 83 ? 21.965 18.107 -14.281 1.00 88.81 83 SER A O 1
ATOM 683 N N . LEU A 1 84 ? 22.332 19.399 -16.097 1.00 87.00 84 LEU A N 1
ATOM 684 C CA . LEU A 1 84 ? 21.179 20.276 -15.909 1.00 87.00 84 LEU A CA 1
ATOM 685 C C . LEU A 1 84 ? 20.005 19.822 -16.769 1.00 87.00 84 LEU A C 1
ATOM 687 O O . LEU A 1 84 ? 20.094 19.798 -17.998 1.00 87.00 84 LEU A O 1
ATOM 691 N N . GLU A 1 85 ? 18.874 19.591 -16.121 1.00 83.88 85 GLU A N 1
ATOM 692 C CA . GLU A 1 85 ? 17.640 19.205 -16.780 1.00 83.88 85 GLU A CA 1
ATOM 693 C C . GLU A 1 85 ? 16.879 20.460 -17.238 1.00 83.88 85 GLU A C 1
ATOM 695 O O . GLU A 1 85 ? 16.021 21.026 -16.556 1.00 83.88 85 GLU A O 1
ATOM 700 N N . SER A 1 86 ? 17.276 20.965 -18.409 1.00 69.56 86 SER A N 1
ATOM 701 C CA . SER A 1 86 ? 16.889 22.298 -18.895 1.00 69.56 86 SER A CA 1
ATOM 702 C C . SER A 1 86 ? 15.379 22.472 -19.113 1.00 69.56 86 SER A C 1
ATOM 704 O O . SER A 1 86 ? 14.876 23.590 -18.987 1.00 69.56 86 SER A O 1
ATOM 706 N N . HIS A 1 87 ? 14.648 21.391 -19.404 1.00 69.62 87 HIS A N 1
ATOM 707 C CA . HIS A 1 87 ? 13.194 21.420 -19.580 1.00 69.62 87 HIS A CA 1
ATOM 708 C C . HIS A 1 87 ? 12.464 21.676 -18.250 1.00 69.62 87 HIS A C 1
ATOM 710 O O . HIS A 1 87 ? 11.659 22.600 -18.167 1.00 69.62 87 HIS A O 1
ATOM 716 N N . ILE A 1 88 ? 12.866 20.985 -17.179 1.00 67.31 88 ILE A N 1
ATOM 717 C CA . ILE A 1 88 ? 12.330 21.170 -15.819 1.00 67.31 88 ILE A CA 1
ATOM 718 C C . ILE A 1 88 ? 12.596 22.599 -15.330 1.00 67.31 88 ILE A C 1
ATOM 720 O O . ILE A 1 88 ? 11.725 23.262 -14.764 1.00 67.31 88 ILE A O 1
ATOM 724 N N . LEU A 1 89 ? 13.792 23.125 -15.614 1.00 69.12 89 LEU A N 1
ATOM 725 C CA . LEU A 1 89 ? 14.138 24.504 -15.277 1.00 69.12 89 LEU A CA 1
ATOM 726 C C . LEU A 1 89 ? 13.275 25.533 -16.033 1.00 69.12 89 LEU A C 1
ATOM 728 O O . LEU A 1 89 ? 12.902 26.556 -15.459 1.00 69.12 89 LEU A O 1
ATOM 732 N N . ASN A 1 90 ? 12.964 25.295 -17.311 1.00 71.75 90 ASN A N 1
ATOM 733 C CA . ASN A 1 90 ? 12.092 26.166 -18.108 1.00 71.75 90 ASN A CA 1
ATOM 734 C C . ASN A 1 90 ? 10.650 26.176 -17.585 1.00 71.75 90 ASN A C 1
ATOM 736 O O . ASN A 1 90 ? 10.047 27.249 -17.493 1.00 71.75 90 ASN A O 1
ATOM 740 N N . ASP A 1 91 ? 10.129 25.017 -17.191 1.00 66.12 91 ASP A N 1
ATOM 741 C CA . ASP A 1 91 ? 8.775 24.882 -16.648 1.00 66.12 91 ASP A CA 1
ATOM 742 C C . ASP A 1 91 ? 8.634 25.600 -15.300 1.00 66.12 91 ASP A C 1
ATOM 744 O O . ASP A 1 91 ? 7.644 26.296 -15.057 1.00 66.12 91 ASP A O 1
ATOM 748 N N . HIS A 1 92 ? 9.666 25.541 -14.451 1.00 63.62 92 HIS A N 1
ATOM 749 C CA . HIS A 1 92 ? 9.702 26.315 -13.209 1.00 63.62 92 HIS A CA 1
ATOM 750 C C . HIS A 1 92 ? 9.642 27.831 -13.443 1.00 63.62 92 HIS A C 1
ATOM 752 O O . HIS A 1 92 ? 8.953 28.530 -12.703 1.00 63.62 92 HIS A O 1
ATOM 758 N N . ILE A 1 93 ? 10.314 28.344 -14.477 1.00 64.81 93 ILE A N 1
ATOM 759 C CA . ILE A 1 93 ? 10.334 29.783 -14.798 1.00 64.81 93 ILE A CA 1
ATOM 760 C C . ILE A 1 93 ? 9.004 30.248 -15.403 1.00 64.81 93 ILE A C 1
ATOM 762 O O . ILE A 1 93 ? 8.569 31.370 -15.148 1.00 64.81 93 ILE A O 1
ATOM 766 N N . ARG A 1 94 ? 8.350 29.415 -16.222 1.00 63.94 94 ARG A N 1
ATOM 767 C CA . ARG A 1 94 ? 7.035 29.742 -16.802 1.00 63.94 94 ARG A CA 1
ATOM 768 C C . ARG A 1 94 ? 5.971 29.875 -15.716 1.00 63.94 94 ARG A C 1
ATOM 770 O O . ARG A 1 94 ? 5.211 30.837 -15.724 1.00 63.94 94 ARG A O 1
ATOM 777 N N . ASN A 1 95 ? 6.001 28.976 -14.737 1.00 57.12 95 ASN A N 1
ATOM 778 C CA . ASN A 1 95 ? 5.037 28.944 -13.640 1.00 57.12 95 ASN A CA 1
ATOM 779 C C . ASN A 1 95 ? 5.234 30.054 -12.590 1.00 57.12 95 ASN A C 1
ATOM 781 O O . ASN A 1 95 ? 4.373 30.230 -11.733 1.00 57.12 95 ASN A O 1
ATOM 785 N N . SER A 1 96 ? 6.340 30.808 -12.634 1.00 54.88 96 SER A N 1
ATOM 786 C CA . SER A 1 96 ? 6.644 31.859 -11.652 1.00 54.88 96 SER A CA 1
ATOM 787 C C . SER A 1 96 ? 6.336 33.285 -12.079 1.00 54.88 96 SER A C 1
ATOM 789 O O . SER A 1 96 ? 6.435 34.196 -11.261 1.00 54.88 96 SER A O 1
ATOM 791 N N . LYS A 1 97 ? 6.013 33.516 -13.353 1.00 49.91 97 LYS A N 1
ATOM 792 C CA . LYS A 1 97 ? 5.764 34.865 -13.889 1.00 49.91 97 LYS A CA 1
ATOM 793 C C . LYS A 1 97 ? 4.398 35.452 -13.496 1.00 49.91 97 LYS A C 1
ATOM 795 O O . LYS A 1 97 ? 4.093 36.566 -13.898 1.00 49.91 97 LYS A O 1
ATOM 800 N N . THR A 1 98 ? 3.588 34.745 -12.710 1.00 40.03 98 THR A N 1
ATOM 801 C CA . THR A 1 98 ? 2.197 35.114 -12.387 1.00 40.03 98 THR A CA 1
ATOM 802 C C . THR A 1 98 ? 1.997 35.868 -11.068 1.00 40.03 98 THR A C 1
ATOM 804 O O . THR A 1 98 ? 0.855 36.045 -10.657 1.00 40.03 98 THR A O 1
ATOM 807 N N . ILE A 1 99 ? 3.047 36.349 -10.387 1.00 31.88 99 ILE A N 1
ATOM 808 C CA . ILE A 1 99 ? 2.878 37.092 -9.121 1.00 31.88 99 ILE A CA 1
ATOM 809 C C . ILE A 1 99 ? 3.826 38.308 -9.073 1.00 31.88 99 ILE A C 1
ATOM 811 O O . ILE A 1 99 ? 5.040 38.122 -9.188 1.00 31.88 99 ILE A O 1
ATOM 815 N N . PRO A 1 100 ? 3.319 39.551 -8.915 1.00 31.41 100 PRO A N 1
ATOM 816 C CA . PRO A 1 100 ? 4.143 40.753 -8.952 1.00 31.41 100 PRO A CA 1
ATOM 817 C C . PRO A 1 100 ? 4.898 41.004 -7.639 1.00 31.41 100 PRO A C 1
ATOM 819 O O . PRO A 1 100 ? 4.387 40.831 -6.533 1.00 31.41 100 PRO A O 1
ATOM 822 N N . HIS A 1 101 ? 6.141 41.451 -7.813 1.00 29.67 101 HIS A N 1
ATOM 823 C CA . HIS A 1 101 ? 7.104 41.867 -6.797 1.00 29.67 101 HIS A CA 1
ATOM 824 C C . HIS A 1 101 ? 6.703 43.165 -6.072 1.00 29.67 101 HIS A C 1
ATOM 826 O O . HIS A 1 101 ? 6.247 44.116 -6.703 1.00 29.67 101 HIS A O 1
ATOM 832 N N . LYS A 1 102 ? 7.082 43.278 -4.789 1.00 28.44 102 LYS A N 1
ATOM 833 C CA . LYS A 1 102 ? 7.544 44.547 -4.203 1.00 28.44 102 LYS A CA 1
ATOM 834 C C . LYS A 1 102 ? 8.945 44.395 -3.590 1.00 28.44 102 LYS A C 1
ATOM 836 O O . LYS A 1 102 ? 9.291 43.372 -3.010 1.00 28.44 102 LYS A O 1
ATOM 841 N N . THR A 1 103 ? 9.717 45.446 -3.853 1.00 28.98 103 THR A N 1
ATOM 842 C CA . THR A 1 103 ? 11.066 45.904 -3.455 1.00 28.98 103 THR A CA 1
ATOM 843 C C . THR A 1 103 ? 11.515 45.542 -2.029 1.00 28.98 103 THR A C 1
ATOM 845 O O . THR A 1 103 ? 10.673 45.482 -1.146 1.00 28.98 103 THR A O 1
ATOM 848 N N . SER A 1 104 ? 12.806 45.360 -1.714 1.00 26.61 104 SER A N 1
ATOM 849 C CA . SER A 1 104 ? 13.802 46.449 -1.621 1.00 26.61 104 SER A CA 1
ATOM 850 C C . SER A 1 104 ? 15.268 45.960 -1.476 1.00 26.61 104 SER A C 1
ATOM 852 O O . SER A 1 104 ? 15.550 44.791 -1.231 1.00 26.61 104 SER A O 1
ATOM 854 N N . LYS A 1 105 ? 16.192 46.903 -1.718 1.00 28.33 105 LYS A N 1
ATOM 855 C CA . LYS A 1 105 ? 17.669 46.840 -1.790 1.00 28.33 105 LYS A CA 1
ATOM 856 C C . LYS A 1 105 ? 18.344 46.621 -0.414 1.00 28.33 105 LYS A C 1
ATOM 858 O O . LYS A 1 105 ? 17.741 46.993 0.582 1.00 28.33 105 LYS A O 1
ATOM 863 N N . ILE A 1 106 ? 19.619 46.174 -0.390 1.00 26.33 106 ILE A N 1
ATOM 864 C CA . ILE A 1 106 ? 20.815 46.856 0.202 1.00 26.33 106 ILE A CA 1
ATOM 865 C C . ILE A 1 106 ? 22.069 45.916 0.264 1.00 26.33 106 ILE A C 1
ATOM 867 O O . ILE A 1 106 ? 21.991 44.804 0.770 1.00 26.33 106 ILE A O 1
ATOM 871 N N . ARG A 1 107 ? 23.183 46.411 -0.329 1.00 26.70 107 ARG A N 1
ATOM 872 C CA . ARG A 1 107 ? 24.663 46.339 -0.063 1.00 26.70 107 ARG A CA 1
ATOM 873 C C . ARG A 1 107 ? 25.272 45.167 0.749 1.00 26.70 107 ARG A C 1
ATOM 875 O O . ARG A 1 107 ? 24.837 44.914 1.857 1.00 26.70 107 ARG A O 1
ATOM 882 N N . THR A 1 108 ? 26.189 44.335 0.215 1.00 26.42 108 THR A N 1
ATOM 883 C CA . THR A 1 108 ? 27.662 44.442 -0.076 1.00 26.42 108 THR A CA 1
ATOM 884 C C . THR A 1 108 ? 28.629 44.400 1.124 1.00 26.42 108 THR A C 1
ATOM 886 O O . THR A 1 108 ? 28.584 45.286 1.965 1.00 26.42 108 THR A O 1
ATOM 889 N N . GLY A 1 109 ? 29.579 43.444 1.084 1.00 27.06 109 GLY A N 1
ATOM 890 C CA . GLY A 1 109 ? 30.825 43.367 1.881 1.00 27.06 109 GLY A CA 1
ATOM 891 C C . GLY A 1 109 ? 31.262 41.905 2.107 1.00 27.06 109 GLY A C 1
ATOM 892 O O . GLY A 1 109 ? 30.685 41.227 2.942 1.00 27.06 109 GLY A O 1
ATOM 893 N N . VAL A 1 110 ? 31.999 41.250 1.196 1.00 26.50 110 VAL A N 1
ATOM 894 C CA . VAL A 1 110 ? 33.479 41.135 1.118 1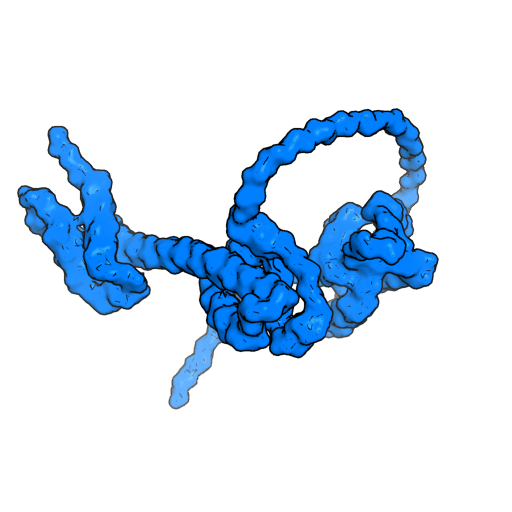.00 26.50 110 VAL A CA 1
ATOM 895 C C . VAL A 1 110 ? 34.136 40.677 2.431 1.00 26.50 110 VAL A C 1
ATOM 897 O O . VAL A 1 110 ? 34.244 41.477 3.342 1.00 26.50 110 VAL A O 1
ATOM 900 N N . HIS A 1 111 ? 34.648 39.434 2.485 1.00 29.67 111 HIS A N 1
ATOM 901 C CA . HIS A 1 111 ? 36.039 39.143 2.890 1.00 29.67 111 HIS A CA 1
ATOM 902 C C . HIS A 1 111 ? 36.468 37.683 2.605 1.00 29.67 111 HIS A C 1
ATOM 904 O O . HIS A 1 111 ? 35.708 36.729 2.756 1.00 29.67 111 HIS A O 1
ATOM 910 N N . LYS A 1 112 ? 37.715 37.564 2.125 1.00 28.66 112 LYS A N 1
ATOM 911 C CA . LYS A 1 112 ? 38.501 36.370 1.751 1.00 28.66 112 LYS A CA 1
ATOM 912 C C . LYS A 1 112 ? 39.099 35.647 2.970 1.00 28.66 112 LYS A C 1
ATOM 914 O O . LYS A 1 112 ? 39.610 36.339 3.840 1.00 28.66 112 LYS A O 1
ATOM 919 N N . SER A 1 113 ? 39.224 34.314 2.888 1.00 29.92 113 SER A N 1
ATOM 920 C CA . SER A 1 113 ? 40.446 33.500 3.170 1.00 29.92 113 SER A CA 1
ATOM 921 C C . SER A 1 113 ? 40.068 31.999 3.186 1.00 29.92 113 SER A C 1
ATOM 923 O O . SER A 1 113 ? 39.145 31.582 3.872 1.00 29.92 113 SER A O 1
ATOM 925 N N . SER A 1 114 ? 40.439 31.179 2.194 1.00 28.11 114 SER A N 1
ATOM 926 C CA . SER A 1 114 ? 41.675 30.382 2.046 1.00 28.11 114 SER A CA 1
ATOM 927 C C . SER A 1 114 ? 42.052 29.522 3.260 1.00 28.11 114 SER A C 1
ATOM 929 O O . SER A 1 114 ? 42.471 30.085 4.257 1.00 28.11 114 SER A O 1
ATOM 931 N N . ILE A 1 115 ? 42.001 28.185 3.123 1.00 32.22 115 ILE A N 1
ATOM 932 C CA . ILE A 1 115 ? 43.057 27.215 3.501 1.00 32.22 115 ILE A CA 1
ATOM 933 C C . ILE A 1 115 ? 42.703 25.836 2.895 1.00 32.22 115 ILE A C 1
ATOM 935 O O . ILE A 1 115 ? 41.556 25.390 2.917 1.00 32.22 115 ILE A O 1
ATOM 939 N N . LYS A 1 116 ? 43.709 25.205 2.279 1.00 35.19 116 LYS A N 1
ATOM 940 C CA . LYS A 1 116 ? 43.698 23.893 1.606 1.00 35.19 116 LYS A CA 1
ATOM 941 C C . LYS A 1 116 ? 44.070 22.744 2.579 1.00 35.19 116 LYS A C 1
ATOM 943 O O . LYS A 1 116 ? 44.529 23.019 3.682 1.00 35.19 116 LYS A O 1
ATOM 948 N N . PRO A 1 117 ? 43.881 21.468 2.174 1.00 36.72 117 PRO A N 1
ATOM 949 C CA . PRO A 1 117 ? 43.646 20.330 3.071 1.00 36.72 117 PRO A CA 1
ATOM 950 C C . PRO A 1 117 ? 44.834 19.356 3.212 1.00 36.72 117 PRO A C 1
ATOM 952 O O . PRO A 1 117 ? 45.742 19.343 2.380 1.00 36.72 117 PRO A O 1
ATOM 955 N N . LYS A 1 118 ? 44.760 18.444 4.196 1.00 31.50 118 LYS A N 1
ATOM 956 C CA . LYS A 1 118 ? 45.606 17.237 4.291 1.00 31.50 118 LYS A CA 1
ATOM 957 C C . LYS A 1 118 ? 44.771 15.949 4.187 1.00 31.50 118 LYS A C 1
ATOM 959 O O . LYS A 1 118 ? 43.732 15.812 4.821 1.00 31.50 118 LYS A O 1
ATOM 964 N N . LYS A 1 119 ? 45.257 15.037 3.336 1.00 31.89 119 LYS A N 1
ATOM 965 C CA . LYS A 1 119 ? 44.772 13.675 3.023 1.00 31.89 119 LYS A CA 1
ATOM 966 C C . LYS A 1 119 ? 45.222 12.641 4.067 1.00 31.89 119 LYS A C 1
ATOM 968 O O . LYS A 1 119 ? 46.311 12.820 4.609 1.00 31.89 119 LYS A O 1
ATOM 973 N N . LYS A 1 120 ? 44.496 11.508 4.155 1.00 37.16 120 LYS A N 1
ATOM 974 C CA . LYS A 1 120 ? 44.935 10.077 4.047 1.00 37.16 120 LYS A CA 1
ATOM 975 C C . LYS A 1 120 ? 43.849 9.130 4.656 1.00 37.16 120 LYS A C 1
ATOM 977 O O . LYS A 1 120 ? 42.908 9.660 5.235 1.00 37.16 120 LYS A O 1
ATOM 982 N N . PRO A 1 121 ? 43.940 7.781 4.570 1.00 44.41 121 PRO A N 1
ATOM 983 C CA . PRO A 1 121 ? 43.812 6.935 3.374 1.00 44.41 121 PRO A CA 1
ATOM 984 C C . PRO A 1 121 ? 42.839 5.733 3.576 1.00 44.41 121 PRO A C 1
ATOM 986 O O . PRO A 1 121 ? 42.278 5.532 4.649 1.00 44.41 121 PRO A O 1
ATOM 989 N N . ASP A 1 122 ? 42.660 4.943 2.513 1.00 34.44 122 ASP A N 1
ATOM 990 C CA . ASP A 1 122 ? 41.794 3.760 2.391 1.00 34.44 122 ASP A CA 1
ATOM 991 C C . ASP A 1 122 ? 42.166 2.560 3.281 1.00 34.44 122 ASP A C 1
ATOM 993 O O . ASP A 1 122 ? 43.344 2.259 3.480 1.00 34.44 122 ASP A O 1
ATOM 997 N N . SER A 1 123 ? 41.161 1.759 3.655 1.00 32.91 123 SER A N 1
ATOM 998 C CA . SER A 1 123 ? 41.349 0.338 3.971 1.00 32.91 123 SER A CA 1
ATOM 999 C C . SER A 1 123 ? 40.253 -0.536 3.337 1.00 32.91 123 SER A C 1
ATOM 1001 O O . SER A 1 123 ? 39.054 -0.273 3.418 1.00 32.91 123 SER A O 1
ATOM 1003 N N . LYS A 1 124 ? 40.705 -1.580 2.629 1.00 40.41 124 LYS A N 1
ATOM 1004 C CA . LYS A 1 124 ? 39.900 -2.614 1.963 1.00 40.41 124 LYS A CA 1
ATOM 1005 C C . LYS A 1 124 ? 39.491 -3.685 2.976 1.00 40.41 124 LYS A C 1
ATOM 1007 O O . LYS A 1 124 ? 40.356 -4.214 3.666 1.00 40.41 124 LYS A O 1
ATOM 1012 N N . ILE A 1 125 ? 38.227 -4.110 2.963 1.00 33.34 125 ILE A N 1
ATOM 1013 C CA . ILE A 1 125 ? 37.777 -5.338 3.639 1.00 33.34 125 ILE A CA 1
ATOM 1014 C C . ILE A 1 125 ? 37.112 -6.264 2.611 1.00 33.34 125 ILE A C 1
ATOM 1016 O O . ILE A 1 125 ? 36.127 -5.905 1.965 1.00 33.34 125 ILE A O 1
ATOM 1020 N N . LYS A 1 126 ? 37.687 -7.465 2.452 1.00 42.50 126 LYS A N 1
ATOM 1021 C CA . LYS A 1 126 ? 37.130 -8.601 1.699 1.00 42.50 126 LYS A CA 1
ATOM 1022 C C . LYS A 1 126 ? 35.972 -9.215 2.498 1.00 42.50 126 LYS A C 1
ATOM 1024 O O . LYS A 1 126 ? 36.116 -9.419 3.698 1.00 42.50 126 LYS A O 1
ATOM 1029 N N . SER A 1 127 ? 34.864 -9.571 1.845 1.00 35.22 127 SER A N 1
ATOM 1030 C CA . SER A 1 127 ? 33.759 -10.313 2.474 1.00 35.22 127 SER A CA 1
ATOM 1031 C C . SER A 1 127 ? 33.470 -11.626 1.740 1.00 35.22 127 SER A C 1
ATOM 1033 O O . SER A 1 127 ? 33.450 -11.678 0.511 1.00 35.22 127 SER A O 1
ATOM 1035 N N . LYS A 1 128 ? 33.291 -12.691 2.532 1.00 36.47 128 LYS A N 1
ATOM 1036 C CA . LYS A 1 128 ? 32.937 -14.056 2.120 1.00 36.47 128 LYS A CA 1
ATOM 1037 C C . LYS A 1 128 ? 31.459 -14.122 1.709 1.00 36.47 128 LYS A C 1
ATOM 1039 O O . LYS A 1 128 ? 30.604 -13.485 2.324 1.00 36.47 128 LYS A O 1
ATOM 1044 N N . SER A 1 129 ? 31.165 -14.902 0.673 1.00 41.44 129 SER A N 1
ATOM 1045 C CA . SER A 1 129 ? 29.846 -15.064 0.062 1.00 41.44 129 SER A CA 1
ATOM 1046 C C . SER A 1 129 ? 28.953 -16.028 0.849 1.00 41.44 129 SER A C 1
ATOM 1048 O O . SER A 1 129 ? 29.115 -17.242 0.766 1.00 41.44 129 SER A O 1
ATOM 1050 N N . VAL A 1 130 ? 27.971 -15.485 1.569 1.00 40.12 130 VAL A N 1
ATOM 1051 C CA . VAL A 1 130 ? 26.792 -16.226 2.042 1.00 40.12 130 VAL A CA 1
ATOM 1052 C C . VAL A 1 130 ? 25.719 -16.151 0.953 1.00 40.12 130 VAL A C 1
ATOM 1054 O O . VAL A 1 130 ? 25.415 -15.061 0.464 1.00 40.12 130 VAL A O 1
ATOM 1057 N N . SER A 1 131 ? 25.157 -17.296 0.564 1.00 50.16 131 SER A N 1
ATOM 1058 C CA . SER A 1 131 ? 24.021 -17.393 -0.360 1.00 50.16 131 SER A CA 1
ATOM 1059 C C . SER A 1 131 ? 22.819 -16.619 0.201 1.00 50.16 131 SER A C 1
ATOM 1061 O O . SER A 1 131 ? 22.157 -17.054 1.142 1.00 50.16 131 SER A O 1
ATOM 1063 N N . LYS A 1 132 ? 22.571 -15.417 -0.333 1.00 51.75 132 LYS A N 1
ATOM 1064 C CA . LYS A 1 132 ? 21.487 -14.520 0.090 1.00 51.75 132 LYS A CA 1
ATOM 1065 C C . LYS A 1 132 ? 20.264 -14.738 -0.798 1.00 51.75 132 LYS A C 1
ATOM 1067 O O . LYS A 1 132 ? 20.194 -14.179 -1.894 1.00 51.75 132 LYS A O 1
ATOM 1072 N N . ARG A 1 133 ? 19.264 -15.486 -0.314 1.00 52.03 133 ARG A N 1
ATOM 1073 C CA . ARG A 1 133 ? 17.885 -15.321 -0.809 1.00 52.03 133 ARG A CA 1
ATOM 1074 C C . ARG A 1 133 ? 17.480 -13.869 -0.529 1.00 52.03 133 ARG A C 1
ATOM 1076 O O . ARG A 1 133 ? 17.371 -13.475 0.627 1.00 52.03 133 ARG A O 1
ATOM 1083 N N . LYS A 1 134 ? 17.340 -13.063 -1.583 1.00 65.31 134 LYS A N 1
ATOM 1084 C CA . LYS A 1 134 ? 16.997 -11.637 -1.476 1.00 65.31 134 LYS A CA 1
ATOM 1085 C C . LYS A 1 134 ? 15.585 -11.491 -0.911 1.00 65.31 134 LYS A C 1
ATOM 1087 O O . LYS A 1 134 ? 14.672 -12.194 -1.344 1.00 65.31 134 LYS A O 1
ATOM 1092 N N . THR A 1 135 ? 15.391 -10.576 0.034 1.00 77.06 135 THR A N 1
ATOM 1093 C CA . THR A 1 135 ? 14.047 -10.240 0.526 1.00 77.06 135 THR A CA 1
ATOM 1094 C C . THR A 1 135 ? 13.214 -9.570 -0.577 1.00 77.06 135 THR A C 1
ATOM 1096 O O . THR A 1 135 ? 13.760 -8.965 -1.498 1.00 77.06 135 THR A O 1
ATOM 1099 N N . ILE A 1 136 ? 11.877 -9.634 -0.499 1.00 72.19 136 ILE A N 1
ATOM 1100 C CA . ILE A 1 136 ? 10.989 -8.980 -1.488 1.00 72.19 136 ILE A CA 1
ATOM 1101 C C . ILE A 1 136 ? 11.294 -7.475 -1.586 1.00 72.19 136 ILE A C 1
ATOM 1103 O O . ILE A 1 136 ? 11.329 -6.929 -2.681 1.00 72.19 136 ILE A O 1
ATOM 1107 N N . ALA A 1 137 ? 11.594 -6.820 -0.460 1.00 70.12 137 ALA A N 1
ATOM 1108 C CA . ALA A 1 137 ? 11.995 -5.415 -0.445 1.00 70.12 137 ALA A CA 1
ATOM 1109 C C . ALA A 1 137 ? 13.305 -5.174 -1.220 1.00 70.12 137 ALA A C 1
ATOM 1111 O O . ALA A 1 137 ? 13.385 -4.230 -1.997 1.00 70.12 137 ALA A O 1
ATOM 1112 N N . GLU A 1 138 ? 14.304 -6.054 -1.085 1.00 73.94 138 GLU A N 1
ATOM 1113 C CA . GLU A 1 138 ? 15.554 -5.965 -1.855 1.00 73.94 138 GLU A CA 1
ATOM 1114 C C . GLU A 1 138 ? 15.361 -6.186 -3.359 1.00 73.94 138 GLU A C 1
ATOM 1116 O O . GLU A 1 138 ? 16.109 -5.616 -4.155 1.00 73.94 138 GLU A O 1
ATOM 1121 N N . ILE A 1 139 ? 14.397 -7.023 -3.752 1.00 73.00 139 ILE A N 1
ATOM 1122 C CA . ILE A 1 139 ? 14.028 -7.225 -5.160 1.00 73.00 139 ILE A CA 1
ATOM 1123 C C . ILE A 1 139 ? 13.361 -5.956 -5.695 1.00 73.00 139 ILE A C 1
ATOM 1125 O O . ILE A 1 139 ? 13.747 -5.461 -6.747 1.00 73.00 139 ILE A O 1
ATOM 1129 N N . VAL A 1 140 ? 12.420 -5.385 -4.940 1.00 75.69 140 VAL A N 1
ATOM 1130 C CA . VAL A 1 140 ? 11.682 -4.167 -5.308 1.00 75.69 140 VAL A CA 1
ATOM 1131 C C . VAL A 1 140 ? 12.599 -2.951 -5.461 1.00 75.69 140 VAL A C 1
ATOM 1133 O O . VAL A 1 140 ? 12.391 -2.172 -6.395 1.00 75.69 140 VAL A O 1
ATOM 1136 N N . ASP A 1 141 ? 13.609 -2.810 -4.595 1.00 75.38 141 ASP A N 1
ATOM 1137 C CA . ASP A 1 141 ? 14.585 -1.707 -4.630 1.00 75.38 141 ASP A CA 1
ATOM 1138 C C . ASP A 1 141 ? 15.632 -1.857 -5.747 1.00 75.38 141 ASP A C 1
ATOM 1140 O O . ASP A 1 141 ? 16.174 -0.866 -6.243 1.00 75.38 141 ASP A O 1
ATOM 1144 N N . LYS A 1 142 ? 15.930 -3.089 -6.176 1.00 77.06 142 LYS A N 1
ATOM 1145 C CA . LYS A 1 142 ? 16.846 -3.353 -7.292 1.00 77.06 142 LYS A CA 1
ATOM 1146 C C . LYS A 1 142 ? 16.060 -3.482 -8.589 1.00 77.06 142 LYS A C 1
ATOM 1148 O O . LYS A 1 142 ? 15.781 -4.589 -9.036 1.00 77.06 142 LYS A O 1
ATOM 1153 N N . ILE A 1 143 ? 15.758 -2.339 -9.204 1.00 74.94 143 ILE A N 1
ATOM 1154 C CA . ILE A 1 143 ? 15.133 -2.280 -10.533 1.00 74.94 143 ILE A CA 1
ATOM 1155 C C . ILE A 1 143 ? 15.994 -3.094 -11.517 1.00 74.94 143 ILE A C 1
ATOM 1157 O O . ILE A 1 143 ? 17.169 -2.757 -11.711 1.00 74.94 143 ILE A O 1
ATOM 1161 N N . PRO A 1 144 ? 15.460 -4.172 -12.116 1.00 77.94 144 PRO A N 1
ATOM 1162 C CA . PRO A 1 144 ? 16.214 -4.964 -13.068 1.00 77.94 144 PRO A CA 1
ATOM 1163 C C . PRO A 1 144 ? 16.433 -4.172 -14.363 1.00 77.94 144 PRO A C 1
ATOM 1165 O O . PRO A 1 144 ? 15.689 -3.247 -14.690 1.00 77.94 144 PRO A O 1
ATOM 1168 N N . SER A 1 145 ? 17.473 -4.528 -15.116 1.00 82.06 145 SER A N 1
ATOM 1169 C CA . SER A 1 145 ? 17.729 -3.919 -16.424 1.00 82.06 145 SER A CA 1
ATOM 1170 C C . SER A 1 145 ? 16.723 -4.453 -17.444 1.00 82.06 145 SER A C 1
ATOM 1172 O O . SER A 1 145 ? 16.999 -5.433 -18.131 1.00 82.06 145 SER A O 1
ATOM 1174 N N . ILE A 1 146 ? 15.551 -3.823 -17.523 1.00 85.12 146 ILE A N 1
ATOM 1175 C CA . ILE A 1 146 ? 14.493 -4.209 -18.459 1.00 85.12 146 ILE A CA 1
ATOM 1176 C C . ILE A 1 146 ? 14.829 -3.675 -19.862 1.00 85.12 146 ILE A C 1
ATOM 1178 O O . ILE A 1 146 ? 15.097 -2.476 -20.006 1.00 85.12 146 ILE A O 1
ATOM 1182 N N . PRO A 1 147 ? 14.802 -4.522 -20.907 1.00 86.19 147 PRO A N 1
ATOM 1183 C CA . PRO A 1 147 ? 14.990 -4.076 -22.279 1.00 86.19 147 PRO A CA 1
ATOM 1184 C C . PRO A 1 147 ? 13.995 -2.975 -22.699 1.00 86.19 147 PRO A C 1
ATOM 1186 O O . PRO A 1 147 ? 12.799 -3.089 -22.414 1.00 86.19 147 PRO A O 1
ATOM 1189 N N . PRO A 1 148 ? 14.428 -1.934 -23.440 1.00 87.69 148 PRO A N 1
ATOM 1190 C CA . PRO A 1 148 ? 13.556 -0.818 -23.819 1.00 87.69 148 PRO A CA 1
ATOM 1191 C C . PRO A 1 148 ? 12.315 -1.226 -24.620 1.00 87.69 148 PRO A C 1
ATOM 1193 O O . PRO A 1 148 ? 11.276 -0.584 -24.499 1.00 87.69 148 PRO A O 1
ATOM 1196 N N . TYR A 1 149 ? 12.402 -2.288 -25.427 1.00 89.81 149 TYR A N 1
ATOM 1197 C CA . TYR A 1 149 ? 11.269 -2.773 -26.220 1.00 89.81 149 TYR A CA 1
ATOM 1198 C C . TYR A 1 149 ? 10.148 -3.369 -25.354 1.00 89.81 149 TYR A C 1
ATOM 1200 O O . TYR A 1 149 ? 8.986 -3.256 -25.728 1.00 89.81 149 TYR A O 1
ATOM 1208 N N . LEU A 1 150 ? 10.472 -3.934 -24.183 1.00 89.06 150 LEU A N 1
ATOM 1209 C CA . LEU A 1 150 ? 9.474 -4.422 -23.224 1.00 89.06 150 LEU A CA 1
ATOM 1210 C C . LEU A 1 150 ? 8.829 -3.269 -22.456 1.00 89.06 150 LEU A C 1
ATOM 1212 O O . LEU A 1 150 ? 7.621 -3.268 -22.251 1.00 89.06 150 LEU A O 1
ATOM 1216 N N . LEU A 1 151 ? 9.607 -2.238 -22.106 1.00 88.69 151 LEU A N 1
ATOM 1217 C CA . LEU A 1 151 ? 9.070 -1.035 -21.458 1.00 88.69 151 LEU A CA 1
ATOM 1218 C C . LEU A 1 151 ? 8.099 -0.261 -22.355 1.00 88.69 151 LEU A C 1
ATOM 1220 O O . LEU A 1 151 ? 7.192 0.378 -21.839 1.00 88.69 151 LEU A O 1
ATOM 1224 N N . LYS A 1 152 ? 8.264 -0.322 -23.682 1.00 91.56 152 LYS A N 1
ATOM 1225 C CA . LYS A 1 152 ? 7.344 0.317 -24.639 1.00 91.56 152 LYS A CA 1
ATOM 1226 C C . LYS A 1 152 ? 5.943 -0.301 -24.656 1.00 91.56 152 LYS A C 1
ATOM 1228 O O . LYS A 1 152 ? 5.023 0.363 -25.116 1.00 91.56 152 LYS A O 1
ATOM 1233 N N . ARG A 1 153 ? 5.784 -1.545 -24.187 1.00 89.94 153 ARG A N 1
ATOM 1234 C CA . ARG A 1 153 ? 4.469 -2.198 -24.069 1.00 89.94 153 ARG A CA 1
ATOM 1235 C C . ARG A 1 153 ? 3.669 -1.685 -22.871 1.00 89.94 153 ARG A C 1
ATOM 1237 O O . ARG A 1 153 ? 2.462 -1.872 -22.830 1.00 89.94 153 ARG A O 1
ATOM 1244 N N . LEU A 1 154 ? 4.347 -1.052 -21.916 1.00 90.88 154 LEU A N 1
ATOM 1245 C CA . LEU A 1 154 ? 3.748 -0.488 -20.717 1.00 90.88 154 LEU A CA 1
ATOM 1246 C C . LEU A 1 154 ? 3.359 0.973 -20.934 1.00 90.88 154 LEU A C 1
ATOM 1248 O O . LEU A 1 154 ? 4.047 1.729 -21.628 1.00 90.88 154 LEU A O 1
ATOM 1252 N N . SER A 1 155 ? 2.302 1.411 -20.258 1.00 92.81 155 SER A N 1
ATOM 1253 C CA . SER A 1 155 ? 1.973 2.830 -20.179 1.00 92.81 155 SER A CA 1
ATOM 1254 C C . SER A 1 155 ? 3.041 3.603 -19.394 1.00 92.81 155 SER A C 1
ATOM 1256 O O . SER A 1 155 ? 3.742 3.080 -18.522 1.00 92.81 155 SER A O 1
ATOM 1258 N N . THR A 1 156 ? 3.147 4.910 -19.645 1.00 91.31 156 THR A N 1
ATOM 1259 C CA . THR A 1 156 ? 4.079 5.774 -18.893 1.00 91.31 156 THR A CA 1
ATOM 1260 C C . THR A 1 156 ? 3.816 5.755 -17.383 1.00 91.31 156 THR A C 1
ATOM 1262 O O . THR A 1 156 ? 4.737 5.982 -16.598 1.00 91.31 156 THR A O 1
ATOM 1265 N N . ASN A 1 157 ? 2.576 5.479 -16.968 1.00 91.44 157 ASN A N 1
ATOM 1266 C CA . ASN A 1 157 ? 2.204 5.341 -15.567 1.00 91.44 157 ASN A CA 1
ATOM 1267 C C . ASN A 1 157 ? 2.728 4.027 -14.969 1.00 91.44 157 ASN A C 1
ATOM 1269 O O . ASN A 1 157 ? 3.373 4.052 -13.926 1.00 91.44 157 ASN A O 1
ATOM 1273 N N . GLU A 1 158 ? 2.537 2.897 -15.651 1.00 92.56 158 GLU A N 1
ATOM 1274 C CA . GLU A 1 158 ? 3.060 1.590 -15.222 1.00 92.56 158 GLU A CA 1
ATOM 1275 C C . GLU A 1 158 ? 4.580 1.605 -15.065 1.00 92.56 158 GLU A C 1
ATOM 1277 O O . GLU A 1 158 ? 5.109 1.140 -14.054 1.00 92.56 158 GLU A O 1
ATOM 1282 N N . VAL A 1 159 ? 5.289 2.214 -16.021 1.00 91.12 159 VAL A N 1
ATOM 1283 C CA . VAL A 1 159 ? 6.749 2.363 -15.949 1.00 91.12 159 VAL A CA 1
ATOM 1284 C C . VAL A 1 159 ? 7.154 3.176 -14.719 1.00 91.12 159 VAL A C 1
ATOM 1286 O O . VAL A 1 159 ? 8.084 2.789 -14.009 1.00 91.12 159 VAL A O 1
ATOM 1289 N N . LYS A 1 160 ? 6.444 4.274 -14.423 1.00 91.62 160 LYS A N 1
ATOM 1290 C CA . LYS A 1 160 ? 6.695 5.074 -13.215 1.00 91.62 160 LYS A CA 1
ATOM 1291 C C . LYS A 1 160 ? 6.491 4.245 -11.952 1.00 91.62 160 LYS A C 1
ATOM 1293 O O . LYS A 1 160 ? 7.366 4.271 -11.093 1.00 91.62 160 LYS A O 1
ATOM 1298 N N . ILE A 1 161 ? 5.391 3.494 -11.856 1.00 92.44 161 ILE A N 1
ATOM 1299 C CA . ILE A 1 161 ? 5.078 2.646 -10.694 1.00 92.44 161 ILE A CA 1
ATOM 1300 C C . ILE A 1 161 ? 6.160 1.570 -10.504 1.00 92.44 161 ILE A C 1
ATOM 1302 O O . ILE A 1 161 ? 6.655 1.376 -9.391 1.00 92.44 161 ILE A O 1
ATOM 1306 N N . LEU A 1 162 ? 6.593 0.909 -11.583 1.00 90.12 162 LEU A N 1
ATOM 1307 C CA . LEU A 1 162 ? 7.659 -0.096 -11.523 1.00 90.12 162 LEU A CA 1
ATOM 1308 C C . LEU A 1 162 ? 8.985 0.487 -11.035 1.00 90.12 162 LEU A C 1
ATOM 1310 O O . LEU A 1 162 ? 9.709 -0.175 -10.292 1.00 90.12 162 LEU A O 1
ATOM 1314 N N . GLN A 1 163 ? 9.284 1.731 -11.402 1.00 89.56 163 GLN A N 1
ATOM 1315 C CA . GLN A 1 163 ? 10.510 2.421 -11.007 1.00 89.56 163 GLN A CA 1
ATOM 1316 C C . GLN A 1 163 ? 10.469 3.011 -9.589 1.00 89.56 163 GLN A C 1
ATOM 1318 O O . GLN A 1 163 ? 11.511 3.441 -9.095 1.00 89.56 163 GLN A O 1
ATOM 1323 N N . MET A 1 164 ? 9.317 3.024 -8.908 1.00 89.56 164 MET A N 1
ATOM 1324 C CA . MET A 1 164 ? 9.223 3.555 -7.542 1.00 89.56 164 MET A CA 1
ATOM 1325 C C . MET A 1 164 ? 10.069 2.738 -6.565 1.00 89.56 164 MET A C 1
ATOM 1327 O O . MET A 1 164 ? 9.972 1.511 -6.530 1.00 89.56 164 MET A O 1
ATOM 1331 N N . GLY A 1 165 ? 10.869 3.401 -5.731 1.00 87.56 165 GLY A N 1
ATOM 1332 C CA . GLY A 1 165 ? 11.626 2.722 -4.680 1.00 87.56 165 GLY A CA 1
ATOM 1333 C C . GLY A 1 165 ? 10.736 2.275 -3.520 1.00 87.56 165 GLY A C 1
ATOM 1334 O O . GLY A 1 165 ? 9.606 2.745 -3.355 1.00 87.56 165 GLY A O 1
ATOM 1335 N N . VAL A 1 166 ? 11.269 1.414 -2.650 1.00 88.81 166 VAL A N 1
ATOM 1336 C CA . VAL A 1 166 ? 10.578 0.983 -1.421 1.00 88.81 166 VAL A CA 1
ATOM 1337 C C . VAL A 1 166 ? 10.170 2.181 -0.553 1.00 88.81 166 VAL A C 1
ATOM 1339 O O . VAL A 1 166 ? 9.085 2.209 0.030 1.00 88.81 166 VAL A O 1
ATOM 1342 N N . PHE A 1 167 ? 11.029 3.196 -0.474 1.00 86.62 167 PHE A N 1
ATOM 1343 C CA . PHE A 1 167 ? 10.770 4.408 0.300 1.00 86.62 167 PHE A CA 1
ATOM 1344 C C . PHE A 1 167 ? 9.558 5.198 -0.204 1.00 86.62 167 PHE A C 1
ATOM 1346 O O . PHE A 1 167 ? 8.753 5.664 0.603 1.00 86.62 167 PHE A O 1
ATOM 1353 N N . ASP A 1 168 ? 9.416 5.325 -1.524 1.00 89.50 168 ASP A N 1
ATOM 1354 C CA . ASP A 1 168 ? 8.316 6.072 -2.130 1.00 89.50 168 ASP A CA 1
ATOM 1355 C C . ASP A 1 168 ? 6.994 5.333 -1.934 1.00 89.50 168 ASP A C 1
ATOM 1357 O O . ASP A 1 168 ? 5.995 5.944 -1.559 1.00 89.50 168 ASP A O 1
ATOM 1361 N N . ILE A 1 169 ? 7.011 4.005 -2.091 1.00 90.69 169 ILE A N 1
ATOM 1362 C CA . ILE A 1 169 ? 5.843 3.143 -1.876 1.00 90.69 169 ILE A CA 1
ATOM 1363 C C . ILE A 1 169 ? 5.311 3.277 -0.446 1.00 90.69 169 ILE A C 1
ATOM 1365 O O . ILE A 1 169 ? 4.114 3.466 -0.247 1.00 90.69 169 ILE A O 1
ATOM 1369 N N . ASN A 1 170 ? 6.193 3.252 0.556 1.00 87.94 170 ASN A N 1
ATOM 1370 C CA . ASN A 1 170 ? 5.800 3.342 1.968 1.00 87.94 170 ASN A CA 1
ATOM 1371 C C . ASN A 1 170 ? 5.174 4.691 2.368 1.00 87.94 170 ASN A C 1
ATOM 1373 O O . ASN A 1 170 ? 4.644 4.813 3.471 1.00 87.94 170 ASN A O 1
ATOM 1377 N N . ARG A 1 171 ? 5.258 5.713 1.509 1.00 90.38 171 ARG A N 1
ATOM 1378 C CA . ARG A 1 171 ? 4.683 7.047 1.739 1.00 90.38 171 ARG A CA 1
ATOM 1379 C C . ARG A 1 171 ? 3.358 7.265 1.018 1.00 90.38 171 ARG A C 1
ATOM 1381 O O . ARG A 1 171 ? 2.750 8.322 1.188 1.00 90.38 171 ARG A O 1
ATOM 1388 N N . LEU A 1 172 ? 2.935 6.317 0.188 1.00 91.50 172 LEU A N 1
ATOM 1389 C CA . LEU A 1 172 ? 1.695 6.447 -0.555 1.00 91.50 172 LEU A CA 1
ATOM 1390 C C . LEU A 1 172 ? 0.475 6.295 0.367 1.00 91.50 172 LEU A C 1
ATOM 1392 O O . LEU A 1 172 ? 0.502 5.496 1.303 1.00 91.50 172 LEU A O 1
ATOM 1396 N N . PRO A 1 173 ? -0.611 7.043 0.098 1.00 91.44 173 PRO A N 1
ATOM 1397 C CA . PRO A 1 173 ? -1.899 6.788 0.727 1.00 91.44 173 PRO A CA 1
ATOM 1398 C C . PRO A 1 173 ? -2.494 5.474 0.206 1.00 91.44 173 PRO A C 1
ATOM 1400 O O . PRO A 1 173 ? -2.263 5.107 -0.948 1.00 91.44 173 PRO A O 1
ATOM 1403 N N . LEU A 1 174 ? -3.320 4.826 1.029 1.00 89.62 174 LEU A N 1
ATOM 1404 C CA . LEU A 1 174 ? -3.938 3.526 0.752 1.00 89.62 174 LEU A CA 1
ATOM 1405 C C . LEU A 1 174 ? -4.596 3.443 -0.633 1.00 89.62 174 LEU A C 1
ATOM 1407 O O . LEU A 1 174 ? -4.240 2.586 -1.433 1.00 89.62 174 LEU A O 1
ATOM 1411 N N . GLN A 1 175 ? -5.433 4.426 -0.975 1.00 90.44 175 GLN A N 1
ATOM 1412 C CA . GLN A 1 175 ? -6.116 4.501 -2.274 1.00 90.44 175 GLN A CA 1
ATOM 1413 C C . GLN A 1 175 ? -5.160 4.436 -3.476 1.00 90.44 175 GLN A C 1
ATOM 1415 O O . GLN A 1 175 ? -5.487 3.858 -4.510 1.00 90.44 175 GLN A O 1
ATOM 1420 N N . LYS A 1 176 ? -3.967 5.039 -3.362 1.00 93.12 176 LYS A N 1
ATOM 1421 C CA . LYS A 1 176 ? -2.966 4.980 -4.435 1.00 93.12 176 LYS A CA 1
ATOM 1422 C C . LYS A 1 176 ? -2.272 3.629 -4.488 1.00 93.12 176 LYS A C 1
ATOM 1424 O O . LYS A 1 176 ? -1.929 3.191 -5.578 1.00 93.12 176 LYS A O 1
ATOM 1429 N N . ILE A 1 177 ? -2.053 2.993 -3.340 1.00 92.56 177 ILE A N 1
ATOM 1430 C CA . ILE A 1 177 ? -1.453 1.659 -3.280 1.00 92.56 177 ILE A CA 1
ATOM 1431 C C . ILE A 1 177 ? -2.375 0.653 -3.965 1.00 92.56 177 ILE A C 1
ATOM 1433 O O . ILE A 1 177 ? -1.906 -0.055 -4.851 1.00 92.56 177 ILE A O 1
ATOM 1437 N N . ASP A 1 178 ? -3.666 0.666 -3.638 1.00 91.69 178 ASP A N 1
ATOM 1438 C CA . ASP A 1 178 ? -4.655 -0.235 -4.243 1.00 91.69 178 ASP A CA 1
ATOM 1439 C C . ASP A 1 178 ? -4.774 0.012 -5.754 1.00 91.69 178 ASP A C 1
ATOM 1441 O O . ASP A 1 178 ? -4.617 -0.907 -6.553 1.00 91.69 178 ASP A O 1
ATOM 1445 N N . SER A 1 179 ? -4.860 1.279 -6.175 1.00 94.81 179 SER A N 1
ATOM 1446 C CA . SER A 1 179 ? -4.849 1.630 -7.602 1.00 94.81 179 SER A CA 1
ATOM 1447 C C . SER A 1 179 ? -3.580 1.159 -8.335 1.00 94.81 179 SER A C 1
ATOM 1449 O O . SER A 1 179 ? -3.643 0.745 -9.495 1.00 94.81 179 SER A O 1
ATOM 1451 N N . HIS A 1 180 ? -2.411 1.212 -7.689 1.00 95.44 180 HIS A N 1
ATOM 1452 C CA . HIS A 1 180 ? -1.161 0.712 -8.268 1.00 95.44 180 HIS A CA 1
ATOM 1453 C C . HIS A 1 180 ? -1.111 -0.817 -8.337 1.00 95.44 180 HIS A C 1
ATOM 1455 O O . HIS A 1 180 ? -0.544 -1.342 -9.296 1.00 95.44 180 HIS A O 1
ATOM 1461 N N . ILE A 1 181 ? -1.712 -1.522 -7.372 1.00 94.88 181 ILE A N 1
ATOM 1462 C CA . ILE A 1 181 ? -1.885 -2.980 -7.420 1.00 94.88 181 ILE A CA 1
ATOM 1463 C C . ILE A 1 181 ? -2.717 -3.356 -8.645 1.00 94.88 181 ILE A C 1
ATOM 1465 O O . ILE A 1 181 ? -2.263 -4.182 -9.436 1.00 94.88 181 ILE A O 1
ATOM 1469 N N . ASP A 1 182 ? -3.866 -2.713 -8.853 1.00 93.69 182 ASP A N 1
ATOM 1470 C CA . ASP A 1 182 ? -4.760 -3.007 -9.981 1.00 93.69 182 ASP A CA 1
ATOM 1471 C C . ASP A 1 182 ? -4.088 -2.723 -11.330 1.00 93.69 182 ASP A C 1
ATOM 1473 O O . ASP A 1 182 ? -4.118 -3.546 -12.253 1.00 93.69 182 ASP A O 1
ATOM 1477 N N . THR A 1 183 ? -3.406 -1.577 -11.422 1.00 94.75 183 THR A N 1
ATOM 1478 C CA . THR A 1 183 ? -2.677 -1.160 -12.628 1.00 94.75 183 THR A CA 1
ATOM 1479 C C . THR A 1 183 ? -1.594 -2.177 -12.993 1.00 94.75 183 THR A C 1
ATOM 1481 O O . THR A 1 183 ? -1.518 -2.631 -14.134 1.00 94.75 183 THR A O 1
ATOM 1484 N N . LEU A 1 184 ? -0.756 -2.570 -12.028 1.00 94.56 184 LEU A N 1
ATOM 1485 C CA . LEU A 1 184 ? 0.336 -3.510 -12.280 1.00 94.56 184 LEU A CA 1
ATOM 1486 C C . LEU A 1 184 ? -0.151 -4.942 -12.513 1.00 94.56 184 LEU A C 1
ATOM 1488 O O . LEU A 1 184 ? 0.432 -5.649 -13.332 1.00 94.56 184 LEU A O 1
ATOM 1492 N N . SER A 1 185 ? -1.217 -5.361 -11.833 1.00 92.50 185 SER A N 1
ATOM 1493 C CA . SER A 1 185 ? -1.822 -6.681 -12.043 1.00 92.50 185 SER A CA 1
ATOM 1494 C C . SER A 1 185 ? -2.366 -6.816 -13.464 1.00 92.50 185 SER A C 1
ATOM 1496 O O . SER A 1 185 ? -2.162 -7.847 -14.098 1.00 92.50 185 SER A O 1
ATOM 1498 N N . SER A 1 186 ? -2.966 -5.746 -13.993 1.00 92.06 186 SER A N 1
ATOM 1499 C CA . SER A 1 186 ? -3.425 -5.685 -15.385 1.00 92.06 186 SER A CA 1
ATOM 1500 C C . SER A 1 186 ? -2.248 -5.699 -16.366 1.00 92.06 186 SER A C 1
ATOM 1502 O O . SER A 1 186 ? -2.231 -6.479 -17.315 1.00 92.06 186 SER A O 1
ATOM 1504 N N . ALA A 1 187 ? -1.214 -4.894 -16.101 1.00 91.94 187 ALA A N 1
ATOM 1505 C CA . ALA A 1 187 ? -0.025 -4.814 -16.948 1.00 91.94 187 ALA A CA 1
ATOM 1506 C C . ALA A 1 187 ? 0.773 -6.129 -17.011 1.00 91.94 187 ALA A C 1
ATOM 1508 O O . ALA A 1 187 ? 1.418 -6.411 -18.020 1.00 91.94 187 ALA A O 1
ATOM 1509 N N . ARG A 1 188 ? 0.714 -6.960 -15.960 1.00 92.31 188 ARG A N 1
ATOM 1510 C CA . ARG A 1 188 ? 1.355 -8.286 -15.920 1.00 92.31 188 ARG A CA 1
ATOM 1511 C C . ARG A 1 188 ? 0.918 -9.182 -17.084 1.00 92.31 188 ARG A C 1
ATOM 1513 O O . ARG A 1 188 ? 1.736 -9.942 -17.587 1.00 92.31 188 ARG A O 1
ATOM 1520 N N . ILE A 1 189 ? -0.341 -9.080 -17.518 1.00 91.50 189 ILE A N 1
ATOM 1521 C CA . ILE A 1 189 ? -0.942 -9.935 -18.558 1.00 91.50 189 ILE A CA 1
ATOM 1522 C C . ILE A 1 189 ? -0.233 -9.767 -19.917 1.00 91.50 189 ILE A C 1
ATOM 1524 O O . ILE A 1 189 ? -0.280 -10.658 -20.756 1.00 91.50 189 ILE A O 1
ATOM 1528 N N . LEU A 1 190 ? 0.473 -8.650 -20.124 1.00 89.81 190 LEU A N 1
ATOM 1529 C CA . LEU A 1 190 ? 1.190 -8.338 -21.365 1.00 89.81 190 LEU A CA 1
ATOM 1530 C C . LEU A 1 190 ? 2.517 -9.100 -21.546 1.00 89.81 190 LEU A C 1
ATOM 1532 O O . LEU A 1 190 ? 3.182 -8.912 -22.570 1.00 89.81 190 LEU A O 1
ATOM 1536 N N . PHE A 1 191 ? 2.934 -9.894 -20.556 1.00 91.62 191 PHE A N 1
ATOM 1537 C CA . PHE A 1 191 ? 4.218 -10.593 -20.551 1.00 91.62 191 PHE A CA 1
ATOM 1538 C C . PHE A 1 191 ? 4.016 -12.095 -20.395 1.00 91.62 191 PHE A C 1
ATOM 1540 O O . PHE A 1 191 ? 3.378 -12.547 -19.444 1.00 91.62 191 PHE A O 1
ATOM 1547 N N . ASP A 1 192 ? 4.620 -12.865 -21.294 1.00 88.69 192 ASP A N 1
ATOM 1548 C CA . ASP A 1 192 ? 4.601 -14.321 -21.235 1.00 88.69 192 ASP A CA 1
ATOM 1549 C C . ASP A 1 192 ? 5.829 -14.848 -20.469 1.00 88.69 192 ASP A C 1
ATOM 1551 O O . ASP A 1 192 ? 6.987 -14.570 -20.793 1.00 88.69 192 ASP A O 1
ATOM 1555 N N . GLY A 1 193 ? 5.571 -15.648 -19.432 1.00 88.00 193 GLY A N 1
ATOM 1556 C CA . GLY A 1 193 ? 6.596 -16.285 -18.606 1.00 88.00 193 GLY A CA 1
ATOM 1557 C C . GLY A 1 193 ? 7.464 -17.314 -19.341 1.00 88.00 193 GLY A C 1
ATOM 1558 O O . GLY A 1 193 ? 8.495 -17.719 -18.798 1.00 88.00 193 GLY A O 1
ATOM 1559 N N . ASN A 1 19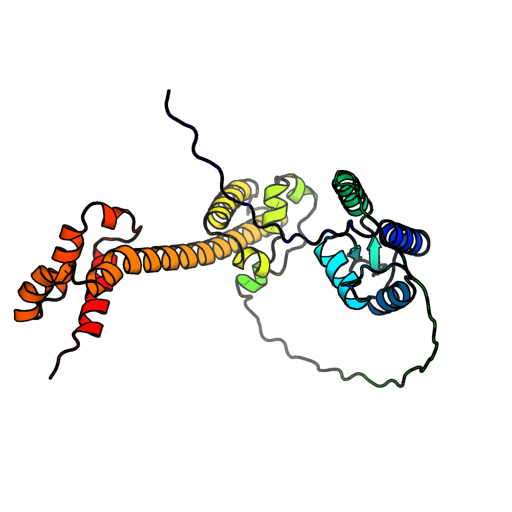4 ? 7.092 -17.718 -20.558 1.00 89.50 194 ASN A N 1
ATOM 1560 C CA . ASN A 1 194 ? 7.872 -18.636 -21.389 1.00 89.50 194 ASN A CA 1
ATOM 1561 C C . ASN A 1 194 ? 9.123 -17.980 -21.997 1.00 89.50 194 ASN A C 1
ATOM 1563 O O . ASN A 1 194 ? 10.116 -18.664 -22.248 1.00 89.50 194 ASN A O 1
ATOM 1567 N N . TYR A 1 195 ? 9.128 -16.656 -22.193 1.00 90.88 195 TYR A N 1
ATOM 1568 C CA . TYR A 1 195 ? 10.280 -15.938 -22.747 1.00 90.88 195 TYR A CA 1
ATOM 1569 C C . TYR A 1 195 ? 11.153 -15.362 -21.630 1.00 90.88 195 TYR A C 1
ATOM 1571 O O . TYR A 1 195 ? 10.683 -14.598 -20.795 1.00 90.88 195 TYR A O 1
ATOM 1579 N N . ALA A 1 196 ? 12.460 -15.646 -21.636 1.00 87.44 196 ALA A N 1
ATOM 1580 C CA . ALA A 1 196 ? 13.367 -15.283 -20.536 1.00 87.44 196 ALA A CA 1
ATOM 1581 C C . ALA A 1 196 ? 13.349 -13.785 -20.151 1.00 87.44 196 ALA A C 1
ATOM 1583 O O . ALA A 1 196 ? 13.342 -13.445 -18.966 1.00 87.44 196 ALA A O 1
ATOM 1584 N N . ASN A 1 197 ? 13.316 -12.885 -21.140 1.00 87.31 197 ASN A N 1
ATOM 1585 C CA . ASN A 1 197 ? 13.283 -11.440 -20.891 1.00 87.31 197 ASN A CA 1
ATOM 1586 C C . ASN A 1 197 ? 11.917 -10.965 -20.374 1.00 87.31 197 ASN A C 1
ATOM 1588 O O . ASN A 1 197 ? 11.864 -10.047 -19.558 1.00 87.31 197 ASN A O 1
ATOM 1592 N N . GLU A 1 198 ? 10.827 -11.581 -20.831 1.00 91.50 198 GLU A N 1
ATOM 1593 C CA . GLU A 1 198 ? 9.467 -11.252 -20.392 1.00 91.50 198 GLU A CA 1
ATOM 1594 C C . GLU A 1 198 ? 9.185 -11.819 -19.001 1.00 91.50 198 GLU A C 1
ATOM 1596 O O . GLU A 1 198 ? 8.654 -11.108 -18.149 1.00 91.50 198 GLU A O 1
ATOM 1601 N N . LYS A 1 199 ? 9.674 -13.030 -18.715 1.00 90.44 199 LYS A N 1
ATOM 1602 C CA . LYS A 1 199 ? 9.671 -13.638 -17.384 1.00 90.44 199 LYS A CA 1
ATOM 1603 C C . LYS A 1 199 ? 10.308 -12.729 -16.340 1.00 90.44 199 LYS A C 1
ATOM 1605 O O . LYS A 1 199 ? 9.724 -12.510 -15.288 1.00 90.44 199 LYS A O 1
ATOM 1610 N N . LEU A 1 200 ? 11.461 -12.129 -16.644 1.00 89.12 200 LEU A N 1
ATOM 1611 C CA . LEU A 1 200 ? 12.117 -11.181 -15.738 1.00 89.12 200 LEU A CA 1
ATOM 1612 C C . LEU A 1 200 ? 11.221 -9.975 -15.408 1.00 89.12 200 LEU A C 1
ATOM 1614 O O . LEU A 1 200 ? 11.207 -9.517 -14.264 1.00 89.12 200 LEU A O 1
ATOM 1618 N N . VAL A 1 201 ? 10.471 -9.461 -16.387 1.00 90.62 201 VAL A N 1
ATOM 1619 C CA . VAL A 1 201 ? 9.532 -8.350 -16.178 1.00 90.62 201 VAL A CA 1
ATOM 1620 C C . VAL A 1 201 ? 8.311 -8.808 -15.385 1.00 90.62 201 VAL A C 1
ATOM 1622 O O . VAL A 1 201 ? 7.952 -8.144 -14.414 1.00 90.62 201 VAL A O 1
ATOM 1625 N N . SER A 1 202 ? 7.723 -9.952 -15.741 1.00 91.62 202 SER A N 1
ATOM 1626 C CA . SER A 1 202 ? 6.594 -10.557 -15.026 1.00 91.62 202 SER A CA 1
ATOM 1627 C C . SER A 1 202 ? 6.935 -10.814 -13.555 1.00 91.62 202 SER A C 1
ATOM 1629 O O . SER A 1 202 ? 6.211 -10.358 -12.671 1.00 91.62 202 SER A O 1
ATOM 1631 N N . ASP A 1 203 ? 8.075 -11.450 -13.275 1.00 90.44 203 ASP A N 1
ATOM 1632 C CA . ASP A 1 203 ? 8.544 -11.737 -11.915 1.00 90.44 203 ASP A CA 1
ATOM 1633 C C . ASP A 1 203 ? 8.764 -10.441 -11.116 1.00 90.44 203 ASP A C 1
ATOM 1635 O O . ASP A 1 203 ? 8.473 -10.369 -9.918 1.00 90.44 203 ASP A O 1
ATOM 1639 N N . TYR A 1 204 ? 9.260 -9.385 -11.773 1.00 90.12 204 TYR A N 1
ATOM 1640 C CA . TYR A 1 204 ? 9.440 -8.084 -11.136 1.00 90.12 204 TYR A CA 1
ATOM 1641 C C . TYR A 1 204 ? 8.107 -7.400 -10.817 1.00 90.12 204 TYR A C 1
ATOM 1643 O O . TYR A 1 204 ? 7.942 -6.890 -9.706 1.00 90.12 204 TYR A O 1
ATOM 1651 N N . ILE A 1 205 ? 7.151 -7.418 -11.753 1.00 92.88 205 ILE A N 1
ATOM 1652 C CA . ILE A 1 205 ? 5.786 -6.919 -11.541 1.00 92.88 205 ILE A CA 1
ATOM 1653 C C . ILE A 1 205 ? 5.138 -7.674 -10.376 1.00 92.88 205 ILE A C 1
ATOM 1655 O O . ILE A 1 205 ? 4.617 -7.044 -9.458 1.00 92.88 205 ILE A O 1
ATOM 1659 N N . GLU A 1 206 ? 5.240 -9.003 -10.349 1.00 92.50 206 GLU A N 1
ATOM 1660 C CA . GLU A 1 206 ? 4.670 -9.841 -9.294 1.00 92.50 206 GLU A CA 1
ATOM 1661 C C . GLU A 1 206 ? 5.294 -9.544 -7.923 1.00 92.50 206 GLU A C 1
ATOM 1663 O O . GLU A 1 206 ? 4.581 -9.360 -6.932 1.00 92.50 206 GLU A O 1
ATOM 1668 N N . ALA A 1 207 ? 6.621 -9.400 -7.854 1.00 90.75 207 ALA A N 1
ATOM 1669 C CA . ALA A 1 207 ? 7.300 -8.986 -6.629 1.00 90.75 207 ALA A CA 1
ATOM 1670 C C . ALA A 1 207 ? 6.832 -7.598 -6.153 1.00 90.75 207 ALA A C 1
ATOM 1672 O O . ALA A 1 207 ? 6.648 -7.387 -4.948 1.00 90.75 207 ALA A O 1
ATOM 1673 N N . LYS A 1 208 ? 6.606 -6.664 -7.087 1.00 92.62 208 LYS A N 1
ATOM 1674 C CA . LYS A 1 208 ? 6.107 -5.313 -6.800 1.00 92.62 208 LYS A CA 1
ATOM 1675 C C . LYS A 1 208 ? 4.677 -5.341 -6.264 1.00 92.62 208 LYS A C 1
ATOM 1677 O O . LYS A 1 208 ? 4.423 -4.758 -5.213 1.00 92.62 208 LYS A O 1
ATOM 1682 N N . VAL A 1 209 ? 3.777 -6.058 -6.937 1.00 94.44 209 VAL A N 1
ATOM 1683 C CA . VAL A 1 209 ? 2.376 -6.244 -6.531 1.00 94.44 209 VAL A CA 1
ATOM 1684 C C . VAL A 1 209 ? 2.307 -6.891 -5.152 1.00 94.44 209 VAL A C 1
ATOM 1686 O O . VAL A 1 209 ? 1.623 -6.388 -4.266 1.00 94.44 209 VAL A O 1
ATOM 1689 N N . LYS A 1 210 ? 3.100 -7.940 -4.909 1.00 93.81 210 LYS A N 1
ATOM 1690 C CA . LYS A 1 210 ? 3.172 -8.601 -3.601 1.00 93.81 210 LYS A CA 1
ATOM 1691 C C . LYS A 1 210 ? 3.665 -7.665 -2.499 1.00 93.81 210 LYS A C 1
ATOM 1693 O O . LYS A 1 210 ? 3.208 -7.761 -1.361 1.00 93.81 210 LYS A O 1
ATOM 1698 N N . TYR A 1 211 ? 4.605 -6.770 -2.803 1.00 93.06 211 TYR A N 1
ATOM 1699 C CA . TYR A 1 211 ? 5.061 -5.768 -1.843 1.00 93.06 211 TYR A CA 1
ATOM 1700 C C . TYR A 1 211 ? 3.991 -4.709 -1.567 1.00 93.06 211 TYR A C 1
ATOM 1702 O O . TYR A 1 211 ? 3.704 -4.437 -0.404 1.00 93.06 211 TYR A O 1
ATOM 1710 N N . LEU A 1 212 ? 3.366 -4.163 -2.613 1.00 93.25 212 LEU A N 1
ATOM 1711 C CA . LEU A 1 212 ? 2.260 -3.214 -2.487 1.00 93.25 212 LEU A CA 1
ATOM 1712 C C . LEU A 1 212 ? 1.105 -3.814 -1.678 1.00 93.25 212 LEU A C 1
ATOM 1714 O O . LEU A 1 212 ? 0.639 -3.169 -0.747 1.00 93.25 212 LEU A O 1
ATOM 1718 N N . GLY A 1 213 ? 0.729 -5.071 -1.935 1.00 92.62 213 GLY A N 1
ATOM 1719 C CA . GLY A 1 213 ? -0.311 -5.780 -1.184 1.00 92.62 213 GLY A CA 1
ATOM 1720 C C . GLY A 1 213 ? 0.007 -5.913 0.306 1.00 92.62 213 GLY A C 1
ATOM 1721 O O . GLY A 1 213 ? -0.858 -5.696 1.148 1.00 92.62 213 GLY A O 1
ATOM 1722 N N . LYS A 1 214 ? 1.272 -6.164 0.673 1.00 93.38 214 LYS A N 1
ATOM 1723 C CA . LYS A 1 214 ? 1.684 -6.159 2.090 1.00 93.38 214 LYS A CA 1
ATOM 1724 C C . LYS A 1 214 ? 1.502 -4.793 2.750 1.00 93.38 214 LYS A C 1
ATOM 1726 O O . LYS A 1 214 ? 1.137 -4.732 3.921 1.00 93.38 214 LYS A O 1
ATOM 1731 N N . ILE A 1 215 ? 1.797 -3.708 2.033 1.00 92.25 215 ILE A N 1
ATOM 1732 C CA . ILE A 1 215 ? 1.614 -2.352 2.562 1.00 92.25 215 ILE A CA 1
ATOM 1733 C C . ILE A 1 215 ? 0.130 -1.990 2.624 1.00 92.25 215 ILE A C 1
ATOM 1735 O O . ILE A 1 215 ? -0.292 -1.437 3.636 1.00 92.25 215 ILE A O 1
ATOM 1739 N N . SER A 1 216 ? -0.649 -2.344 1.599 1.00 92.38 216 SER A N 1
ATOM 1740 C CA . SER A 1 216 ? -2.103 -2.164 1.566 1.00 92.38 216 SER A CA 1
ATOM 1741 C C . SER A 1 216 ? -2.759 -2.832 2.774 1.00 92.38 216 SER A C 1
ATOM 1743 O O . SER A 1 216 ? -3.369 -2.138 3.583 1.00 92.38 216 SER A O 1
ATOM 1745 N N . ASN A 1 217 ? -2.501 -4.125 3.008 1.00 91.06 217 ASN A N 1
ATOM 1746 C CA . ASN A 1 217 ? -3.037 -4.847 4.168 1.00 91.06 217 ASN A CA 1
ATOM 1747 C C . ASN A 1 217 ? -2.679 -4.161 5.493 1.00 91.06 217 ASN A C 1
ATOM 1749 O O . ASN A 1 217 ? -3.537 -3.951 6.342 1.00 91.06 217 ASN A O 1
ATOM 1753 N N . LYS A 1 218 ? -1.421 -3.730 5.647 1.00 90.62 218 LYS A N 1
ATOM 1754 C CA . LYS A 1 218 ? -0.967 -3.021 6.851 1.00 90.62 218 LYS A CA 1
ATOM 1755 C C . LYS A 1 218 ? -1.671 -1.674 7.056 1.00 90.62 218 LYS A C 1
ATOM 1757 O O . LYS A 1 218 ? -1.785 -1.210 8.189 1.00 90.62 218 LYS A O 1
ATOM 1762 N N . LEU A 1 219 ? -2.050 -0.986 5.982 1.00 89.06 219 LEU A N 1
ATOM 1763 C CA . LEU A 1 219 ? -2.777 0.280 6.062 1.00 89.06 219 LEU A CA 1
ATOM 1764 C C . LEU A 1 219 ? -4.268 0.053 6.333 1.00 89.06 219 LEU A C 1
ATOM 1766 O O . LEU A 1 219 ? -4.794 0.729 7.212 1.00 89.06 219 LEU A O 1
ATOM 1770 N N . HIS A 1 220 ? -4.898 -0.926 5.676 1.00 88.50 220 HIS A N 1
ATOM 1771 C CA . HIS A 1 220 ? -6.272 -1.362 5.968 1.00 88.50 220 HIS A CA 1
ATOM 1772 C C . HIS A 1 220 ? -6.425 -1.759 7.440 1.00 88.50 220 HIS A C 1
ATOM 1774 O O . HIS A 1 220 ? -7.285 -1.226 8.133 1.00 88.50 220 HIS A O 1
ATOM 1780 N N . GLU A 1 221 ? -5.509 -2.578 7.970 1.00 87.81 221 GLU A N 1
ATOM 1781 C CA . GLU A 1 221 ? -5.500 -2.966 9.389 1.00 87.81 221 GLU A CA 1
ATOM 1782 C C . GLU A 1 221 ? -5.468 -1.751 10.331 1.00 87.81 221 GLU A C 1
ATOM 1784 O O . GLU A 1 221 ? -6.182 -1.717 11.334 1.00 87.81 221 GLU A O 1
ATOM 1789 N N . LYS A 1 222 ? -4.672 -0.726 9.999 1.00 88.69 222 LYS A N 1
ATOM 1790 C CA . LYS A 1 222 ? -4.589 0.513 10.786 1.00 88.69 222 LYS A CA 1
ATOM 1791 C C . LYS A 1 222 ? -5.857 1.357 10.694 1.00 88.69 222 LYS A C 1
ATOM 1793 O O . LYS A 1 222 ? -6.257 1.939 11.702 1.00 88.69 222 LYS A O 1
ATOM 1798 N N . GLU A 1 223 ? -6.457 1.476 9.512 1.00 87.44 223 GLU A N 1
ATOM 1799 C CA . GLU A 1 223 ? -7.717 2.207 9.334 1.00 87.44 223 GLU A CA 1
ATOM 1800 C C . GLU A 1 223 ? -8.854 1.517 10.094 1.00 87.44 223 GLU A C 1
ATOM 1802 O O . GLU A 1 223 ? -9.580 2.173 10.845 1.00 87.44 223 GLU A O 1
ATOM 1807 N N . ASP A 1 224 ? -8.942 0.191 10.006 1.00 86.38 224 ASP A N 1
ATOM 1808 C CA . ASP A 1 224 ? -9.912 -0.601 10.756 1.00 86.38 224 ASP A CA 1
ATOM 1809 C C . ASP A 1 224 ? -9.706 -0.482 12.271 1.00 86.38 224 ASP A C 1
ATOM 1811 O O . ASP A 1 224 ? -10.672 -0.341 13.022 1.00 86.38 224 ASP A O 1
ATOM 1815 N N . GLU A 1 225 ? -8.460 -0.486 12.756 1.00 87.00 225 GLU A N 1
ATOM 1816 C CA . GLU A 1 225 ? -8.157 -0.225 14.169 1.00 87.00 225 GLU A CA 1
ATOM 1817 C C . GLU A 1 225 ? -8.630 1.155 14.628 1.00 87.00 225 GLU A C 1
ATOM 1819 O O . GLU A 1 225 ? -9.259 1.272 15.684 1.00 87.00 225 GLU A O 1
ATOM 1824 N N . GLN A 1 226 ? -8.387 2.196 13.832 1.00 88.75 226 GLN A N 1
ATOM 1825 C CA . GLN A 1 226 ? -8.861 3.546 14.137 1.00 88.75 226 GLN A CA 1
ATOM 1826 C C . GLN A 1 226 ? -10.388 3.627 14.151 1.00 88.75 226 GLN A C 1
ATOM 1828 O O . GLN A 1 226 ? -10.969 4.275 15.026 1.00 88.75 226 GLN A O 1
ATOM 1833 N N . LEU A 1 227 ? -11.056 2.951 13.215 1.00 88.81 227 LEU A N 1
ATOM 1834 C CA . LEU A 1 227 ? -12.512 2.881 13.187 1.00 88.81 227 LEU A CA 1
ATOM 1835 C C . LEU A 1 227 ? -13.059 2.149 14.413 1.00 88.81 227 LEU A C 1
ATOM 1837 O O . LEU A 1 227 ? -14.012 2.635 15.019 1.00 88.81 227 LEU A O 1
ATOM 1841 N N . VAL A 1 228 ? -12.440 1.042 14.832 1.00 88.12 228 VAL A N 1
ATOM 1842 C CA . VAL A 1 228 ? -12.809 0.336 16.069 1.00 88.12 228 VAL A CA 1
ATOM 1843 C C . VAL A 1 228 ? -12.668 1.255 17.285 1.00 88.12 228 VAL A C 1
ATOM 1845 O O . VAL A 1 228 ? -13.590 1.324 18.103 1.00 88.12 228 VAL A O 1
ATOM 1848 N N . ILE A 1 229 ? -11.564 2.005 17.390 1.00 88.62 229 ILE A N 1
ATOM 1849 C CA . ILE A 1 229 ? -11.357 2.973 18.478 1.00 88.62 229 ILE A CA 1
ATOM 1850 C C . ILE A 1 229 ? -12.491 4.004 18.498 1.00 88.62 229 ILE A C 1
ATOM 1852 O O . ILE A 1 229 ? -13.151 4.181 19.520 1.00 88.62 229 ILE A O 1
ATOM 1856 N N . LYS A 1 230 ? -12.771 4.628 17.356 1.00 89.69 230 LYS A N 1
ATOM 1857 C CA . LYS A 1 230 ? -13.755 5.707 17.237 1.00 89.69 230 LYS A CA 1
ATOM 1858 C C . LYS A 1 230 ? -15.203 5.249 17.434 1.00 89.69 230 LYS A C 1
ATOM 1860 O O . LYS A 1 230 ? -16.037 5.977 17.966 1.00 89.69 230 LYS A O 1
ATOM 1865 N N . ILE A 1 231 ? -15.541 4.056 16.951 1.00 89.81 231 ILE A N 1
ATOM 1866 C CA . ILE A 1 231 ? -16.921 3.550 16.946 1.00 89.81 231 ILE A CA 1
ATOM 1867 C C . ILE A 1 231 ? -17.266 2.860 18.264 1.00 89.81 231 ILE A C 1
ATOM 1869 O O . ILE A 1 231 ? -18.405 2.967 18.723 1.00 89.81 231 ILE A O 1
ATOM 1873 N N . PHE A 1 232 ? -16.307 2.164 18.874 1.00 88.88 232 PHE A N 1
ATOM 1874 C CA . PHE A 1 232 ? -16.548 1.373 20.075 1.00 88.88 232 PHE A CA 1
ATOM 1875 C C . PHE A 1 232 ? -15.854 1.947 21.303 1.00 88.88 232 PHE A C 1
ATOM 1877 O O . PHE A 1 232 ? -16.520 2.177 22.308 1.00 88.88 232 PHE A O 1
ATOM 1884 N N . ILE A 1 233 ? -14.544 2.185 21.248 1.00 87.56 233 ILE A N 1
ATOM 1885 C CA . ILE A 1 233 ? -13.752 2.501 22.447 1.00 87.56 233 ILE A CA 1
ATOM 1886 C C . ILE A 1 233 ? -14.057 3.908 22.970 1.00 87.56 233 ILE A C 1
ATOM 1888 O O . ILE A 1 233 ? -14.329 4.060 24.156 1.00 87.56 233 ILE A O 1
ATOM 1892 N N . GLU A 1 234 ? -14.081 4.924 22.110 1.00 89.19 234 GLU A N 1
ATOM 1893 C CA . GLU A 1 234 ? -14.426 6.302 22.487 1.00 89.19 234 GLU A CA 1
ATOM 1894 C C . GLU A 1 234 ? -15.829 6.381 23.128 1.00 89.19 234 GLU A C 1
ATOM 1896 O O . GLU A 1 234 ? -15.926 6.780 24.291 1.00 89.19 234 GLU A O 1
ATOM 1901 N N . PRO A 1 235 ? -16.912 5.882 22.490 1.00 88.44 235 PRO A N 1
ATOM 1902 C CA . PRO A 1 235 ? -18.228 5.799 23.126 1.00 88.44 235 PRO A CA 1
ATOM 1903 C C . PRO A 1 235 ? -18.262 4.992 24.429 1.00 88.44 235 PRO A C 1
ATOM 1905 O O . PRO A 1 235 ? -19.052 5.293 25.324 1.00 88.44 235 PRO A O 1
ATOM 1908 N N . MET A 1 236 ? -17.427 3.958 24.549 1.00 87.38 236 MET A N 1
ATOM 1909 C CA . MET A 1 236 ? -17.295 3.179 25.781 1.00 87.38 236 MET A CA 1
ATOM 1910 C C . MET A 1 236 ? -16.598 3.966 26.891 1.00 87.38 236 MET A C 1
ATOM 1912 O O . MET A 1 236 ? -16.900 3.764 28.065 1.00 87.38 236 MET A O 1
ATOM 1916 N N . ASN A 1 237 ? -15.668 4.853 26.548 1.00 86.62 237 ASN A N 1
ATOM 1917 C CA . ASN A 1 237 ? -15.020 5.745 27.502 1.00 86.62 237 ASN A CA 1
ATOM 1918 C C . ASN A 1 237 ? -15.966 6.857 27.967 1.00 86.62 237 ASN A C 1
ATOM 1920 O O . ASN A 1 237 ? -15.937 7.219 29.135 1.00 86.62 237 ASN A O 1
ATOM 1924 N N . GLU A 1 238 ? -16.854 7.313 27.087 1.00 89.19 238 GLU A N 1
ATOM 1925 C CA . GLU A 1 238 ? -17.910 8.294 27.375 1.00 89.19 238 GLU A CA 1
ATOM 1926 C C . GLU A 1 238 ? -19.118 7.713 28.144 1.00 89.19 238 GLU A C 1
ATOM 1928 O O . GLU A 1 238 ? -20.098 8.416 28.378 1.00 89.19 238 GLU A O 1
ATOM 1933 N N . GLY A 1 239 ? -19.110 6.421 28.486 1.00 85.62 239 GLY A N 1
ATOM 1934 C CA . GLY A 1 239 ? -20.191 5.778 29.245 1.00 85.62 239 GLY A CA 1
ATOM 1935 C C . GLY A 1 239 ? -21.453 5.434 28.438 1.00 85.62 239 GLY A C 1
ATOM 1936 O O . GLY A 1 239 ? -22.454 4.969 28.993 1.00 85.62 239 GLY A O 1
ATOM 1937 N N . LYS A 1 240 ? -21.443 5.558 27.099 1.00 88.25 240 LYS A N 1
ATOM 1938 C CA . LYS A 1 240 ? -22.616 5.235 26.246 1.00 88.25 240 LYS A CA 1
ATOM 1939 C C . LYS A 1 240 ? -23.074 3.775 26.365 1.00 88.25 240 LYS A C 1
ATOM 1941 O O . LYS A 1 240 ? -24.232 3.448 26.060 1.00 88.25 240 LYS A O 1
ATOM 1946 N N . PHE A 1 241 ? -22.187 2.888 26.811 1.00 89.25 241 PHE A N 1
ATOM 1947 C CA . PHE A 1 241 ? -22.462 1.465 27.005 1.00 89.25 241 PHE A CA 1
ATOM 1948 C C . PHE A 1 241 ? -22.655 1.058 28.471 1.00 89.25 241 PHE A C 1
ATOM 1950 O O . PHE A 1 241 ? -22.887 -0.121 28.722 1.00 89.25 241 PHE A O 1
ATOM 1957 N N . ASP A 1 242 ? -22.677 1.988 29.429 1.00 86.88 242 ASP A N 1
ATOM 1958 C CA . ASP A 1 242 ? -22.716 1.666 30.865 1.00 86.88 242 ASP A CA 1
ATOM 1959 C C . ASP A 1 242 ? -23.899 0.791 31.271 1.00 86.88 242 ASP A C 1
ATOM 1961 O O . ASP A 1 242 ? -23.749 -0.117 32.082 1.00 86.88 242 ASP A O 1
ATOM 1965 N N . ARG A 1 243 ? -25.082 1.005 30.682 1.00 86.69 243 ARG A N 1
ATOM 1966 C CA . ARG A 1 243 ? -26.254 0.148 30.946 1.00 86.69 243 ARG A CA 1
ATOM 1967 C C . ARG A 1 243 ? -26.027 -1.302 30.506 1.00 86.69 243 ARG A C 1
ATOM 1969 O O . ARG A 1 243 ? -26.483 -2.218 31.182 1.00 86.69 243 ARG A O 1
ATOM 1976 N N . ILE A 1 244 ? -25.327 -1.506 29.388 1.00 85.56 244 ILE A N 1
ATOM 1977 C CA . ILE A 1 244 ? -24.974 -2.842 28.889 1.00 85.56 244 ILE A CA 1
ATOM 1978 C C . ILE A 1 244 ? -23.899 -3.443 29.795 1.00 85.56 244 ILE A C 1
ATOM 1980 O O . ILE A 1 244 ? -24.084 -4.546 30.304 1.00 85.56 244 ILE A O 1
ATOM 1984 N N . LEU A 1 245 ? -22.835 -2.683 30.071 1.00 84.88 245 LEU A N 1
ATOM 1985 C CA . LEU A 1 245 ? -21.727 -3.115 30.922 1.00 84.88 245 LEU A CA 1
ATOM 1986 C C . LEU A 1 245 ? -22.221 -3.499 32.323 1.00 84.88 245 LEU A C 1
ATOM 1988 O O . LEU A 1 245 ? -21.949 -4.601 32.780 1.00 84.88 245 LEU A O 1
ATOM 1992 N N . LYS A 1 246 ? -23.059 -2.685 32.973 1.00 83.75 246 LYS A N 1
ATOM 1993 C CA . LYS A 1 246 ? -23.659 -3.013 34.282 1.00 83.75 246 LYS A CA 1
ATOM 1994 C C . LYS A 1 246 ? -24.479 -4.308 34.269 1.00 83.75 246 LYS A C 1
ATOM 1996 O O . LYS A 1 246 ? -24.590 -4.954 35.307 1.00 83.75 246 LYS A O 1
ATOM 2001 N N . LYS A 1 247 ? -25.064 -4.693 33.128 1.00 82.94 247 LYS A N 1
ATOM 2002 C CA . LYS A 1 247 ? -25.870 -5.915 33.007 1.00 82.94 247 LYS A CA 1
ATOM 2003 C C . LYS A 1 247 ? -25.000 -7.157 32.812 1.00 82.94 247 LYS A C 1
ATOM 2005 O O . LYS A 1 247 ? -25.192 -8.119 33.550 1.00 82.94 247 LYS A O 1
ATOM 2010 N N . CYS A 1 248 ? -24.056 -7.153 31.866 1.00 81.56 248 CYS A N 1
ATOM 2011 C CA . CYS A 1 248 ? -23.238 -8.350 31.609 1.00 81.56 248 CYS A CA 1
ATOM 2012 C C . CYS A 1 248 ? -21.995 -8.475 32.496 1.00 81.56 248 CYS A C 1
ATOM 2014 O O . CYS A 1 248 ? -21.570 -9.599 32.758 1.00 81.56 248 CYS A O 1
ATOM 2016 N N . MET A 1 249 ? -21.474 -7.384 33.070 1.00 77.12 249 MET A N 1
ATOM 2017 C CA . MET A 1 249 ? -20.337 -7.473 33.997 1.00 77.12 249 MET A CA 1
ATOM 2018 C C . MET A 1 249 ? -20.686 -8.143 35.327 1.00 77.12 249 MET A C 1
ATOM 2020 O O . MET A 1 249 ? -19.793 -8.693 35.960 1.00 77.12 249 MET A O 1
ATOM 2024 N N . LYS A 1 250 ? -21.971 -8.213 35.711 1.00 77.69 250 LYS A N 1
ATOM 2025 C CA . LYS A 1 250 ? -22.415 -9.016 36.868 1.00 77.69 250 LYS A CA 1
ATOM 2026 C C . LYS A 1 250 ? -22.080 -10.504 36.730 1.00 77.69 250 LYS A C 1
ATOM 2028 O O . LYS A 1 250 ? -21.870 -11.167 37.734 1.00 77.69 250 LYS A O 1
ATOM 2033 N N . LYS A 1 251 ? -22.051 -11.024 35.498 1.00 80.44 251 LYS A N 1
ATOM 2034 C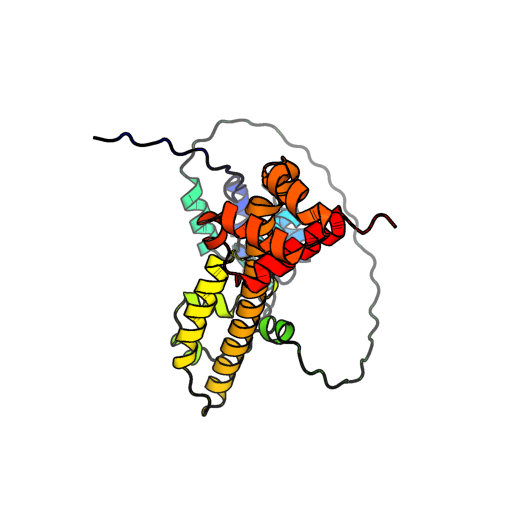 CA . LYS A 1 251 ? -21.722 -12.426 35.190 1.00 80.44 251 LYS A CA 1
ATOM 2035 C C . LYS A 1 251 ? -20.343 -12.581 34.539 1.00 80.44 251 LYS A C 1
ATOM 2037 O O . LYS A 1 251 ? -19.982 -13.682 34.151 1.00 80.44 251 LYS A O 1
ATOM 2042 N N . TYR A 1 252 ? -19.601 -11.479 34.393 1.00 79.75 252 TYR A N 1
ATOM 2043 C CA . TYR A 1 252 ? -18.338 -11.411 33.653 1.00 79.75 252 TYR A CA 1
ATOM 2044 C C . TYR A 1 252 ? -18.406 -12.012 32.233 1.00 79.75 252 TYR A C 1
ATOM 2046 O O . TYR A 1 252 ? -17.434 -12.557 31.715 1.00 79.75 252 TYR A O 1
ATOM 2054 N N . ASP A 1 253 ? -19.563 -11.908 31.579 1.00 85.50 253 ASP A N 1
ATOM 2055 C CA . ASP A 1 253 ? -19.774 -12.443 30.233 1.00 85.50 253 ASP A CA 1
ATOM 2056 C C . ASP A 1 253 ? -19.365 -11.395 29.188 1.00 85.50 253 ASP A C 1
ATOM 2058 O O . ASP A 1 253 ? -20.191 -10.650 28.649 1.00 85.50 253 ASP A O 1
ATOM 2062 N N . LEU A 1 254 ? -18.051 -11.286 28.964 1.00 87.19 254 LEU A N 1
ATOM 2063 C CA . LEU A 1 254 ? -17.443 -10.306 28.054 1.00 87.19 254 LEU A CA 1
ATOM 2064 C C . LEU A 1 254 ? -17.915 -10.490 26.611 1.00 87.19 254 LEU A C 1
ATOM 2066 O O . LEU A 1 254 ? -18.074 -9.521 25.869 1.00 87.19 254 LEU A O 1
ATOM 2070 N N . ASP A 1 255 ? -18.157 -11.737 26.232 1.00 87.12 255 ASP A N 1
ATOM 2071 C CA . ASP A 1 255 ? -18.444 -12.149 24.871 1.00 87.12 255 ASP A CA 1
ATOM 2072 C C . ASP A 1 255 ? -19.867 -11.750 24.453 1.00 87.12 255 ASP A C 1
ATOM 2074 O O . ASP A 1 255 ? -20.099 -11.191 23.373 1.00 87.12 255 ASP A O 1
ATOM 2078 N N . ASN A 1 256 ? -20.831 -11.968 25.343 1.00 88.06 256 ASN A N 1
ATOM 2079 C CA . ASN A 1 256 ? -22.191 -11.474 25.173 1.00 88.06 256 ASN A CA 1
ATOM 2080 C C . ASN A 1 256 ? -22.247 -9.942 25.274 1.00 88.06 256 ASN A C 1
ATOM 2082 O O . ASN A 1 256 ? -22.949 -9.287 24.502 1.00 88.06 256 ASN A O 1
ATOM 2086 N N . CYS A 1 257 ? -21.444 -9.341 26.158 1.00 87.88 257 CYS A N 1
ATOM 2087 C CA . CYS A 1 257 ? -21.346 -7.885 26.259 1.00 87.88 257 CYS A CA 1
ATOM 2088 C C . CYS A 1 257 ? -20.825 -7.245 24.963 1.00 87.88 257 CYS A C 1
ATOM 2090 O O . CYS A 1 257 ? -21.422 -6.281 24.479 1.00 87.88 257 CYS A O 1
ATOM 2092 N N . ALA A 1 258 ? -19.783 -7.811 24.348 1.00 89.12 258 ALA A N 1
ATOM 2093 C CA . ALA A 1 258 ? -19.287 -7.379 23.044 1.00 89.12 258 ALA A CA 1
ATOM 2094 C C . ALA A 1 258 ? -20.371 -7.486 21.958 1.00 89.12 258 ALA A C 1
ATOM 2096 O O . ALA A 1 258 ? -20.573 -6.546 21.189 1.00 89.12 258 ALA A O 1
ATOM 2097 N N . SER A 1 259 ? -21.141 -8.576 21.959 1.00 89.69 259 SER A N 1
ATOM 2098 C CA . SER A 1 259 ? -22.255 -8.775 21.023 1.00 89.69 259 SER A CA 1
ATOM 2099 C C . SER A 1 259 ? -23.360 -7.719 21.190 1.00 89.69 259 SER A C 1
ATOM 2101 O O . SER A 1 259 ? -23.866 -7.179 20.206 1.00 89.69 259 SER A O 1
ATOM 2103 N N . LEU A 1 260 ? -23.720 -7.369 22.429 1.00 89.75 260 LEU A N 1
ATOM 2104 C CA . LEU A 1 260 ? -24.711 -6.325 22.718 1.00 89.75 260 LEU A CA 1
ATOM 2105 C C . LEU A 1 260 ? -24.215 -4.923 22.347 1.00 89.75 260 LEU A C 1
ATOM 2107 O O . LEU A 1 260 ? -25.001 -4.103 21.869 1.00 89.75 260 LEU A O 1
ATOM 2111 N N . ILE A 1 261 ? -22.923 -4.646 22.538 1.00 89.56 261 ILE A N 1
ATOM 2112 C CA . ILE A 1 261 ? -22.296 -3.388 22.114 1.00 89.56 261 ILE A CA 1
ATOM 2113 C C . ILE A 1 261 ? -22.363 -3.256 20.588 1.00 89.56 261 ILE A C 1
ATOM 2115 O O . ILE A 1 261 ? -22.827 -2.227 20.096 1.00 89.56 261 ILE A O 1
ATOM 2119 N N . ILE A 1 262 ? -21.991 -4.304 19.844 1.00 89.81 262 ILE A N 1
ATOM 2120 C CA . ILE A 1 262 ? -22.087 -4.330 18.374 1.00 89.81 262 ILE A CA 1
ATOM 2121 C C . ILE A 1 262 ? -23.532 -4.084 17.927 1.00 89.81 262 ILE A C 1
ATOM 2123 O O . ILE A 1 262 ? -23.783 -3.189 17.118 1.00 89.81 262 ILE A O 1
ATOM 2127 N N . LYS A 1 263 ? -24.501 -4.794 18.522 1.00 89.81 263 LYS A N 1
ATOM 2128 C CA . LYS A 1 263 ? -25.932 -4.605 18.228 1.00 89.81 263 LYS A CA 1
ATOM 2129 C C . LYS A 1 263 ? -26.405 -3.174 18.493 1.00 89.81 263 LYS A C 1
ATOM 2131 O O . LYS A 1 263 ? -27.146 -2.625 17.684 1.00 89.81 263 LYS A O 1
ATOM 2136 N N . LYS A 1 264 ? -25.963 -2.546 19.590 1.00 88.88 264 LYS A N 1
ATOM 2137 C CA . LYS A 1 264 ? -26.343 -1.165 19.932 1.00 88.88 264 LYS A CA 1
ATOM 2138 C C . LYS A 1 264 ? -25.746 -0.129 18.977 1.00 88.88 264 LYS A C 1
ATOM 2140 O O . LYS A 1 264 ? -26.361 0.908 18.743 1.00 88.88 264 LYS A O 1
ATOM 2145 N N . VAL A 1 265 ? -24.558 -0.387 18.437 1.00 87.88 265 VAL A N 1
ATOM 2146 C CA . VAL A 1 265 ? -23.921 0.476 17.431 1.00 87.88 265 VAL A CA 1
ATOM 2147 C C . VAL A 1 265 ? -24.609 0.352 16.065 1.00 87.88 265 VAL A C 1
ATOM 2149 O O . VAL A 1 265 ? -24.725 1.348 15.343 1.00 87.88 265 VAL A O 1
ATOM 2152 N N . GLY A 1 266 ? -25.087 -0.845 15.716 1.00 86.31 266 GLY A N 1
ATOM 2153 C CA . GLY A 1 266 ? -25.898 -1.087 14.524 1.00 86.31 266 GLY A CA 1
ATOM 2154 C C . GLY A 1 266 ? -25.157 -0.771 13.222 1.00 86.31 266 GLY A C 1
ATOM 2155 O O . GLY A 1 266 ? -24.044 -1.238 12.990 1.00 86.31 266 GLY A O 1
ATOM 2156 N N . SER A 1 267 ? -25.759 0.050 12.357 1.00 84.19 267 SER A N 1
ATOM 2157 C CA . SER A 1 267 ? -25.244 0.348 11.009 1.00 84.19 267 SER A CA 1
ATOM 2158 C C . SER A 1 267 ? -23.850 0.980 10.984 1.00 84.19 267 SER A C 1
ATOM 2160 O O . SER A 1 267 ? -23.135 0.837 9.996 1.00 84.19 267 SER A O 1
ATOM 2162 N N . LYS A 1 268 ? -23.423 1.646 12.065 1.00 83.88 268 LYS A N 1
ATOM 2163 C CA . LYS A 1 268 ? -22.072 2.217 12.156 1.00 83.88 268 LYS A CA 1
ATOM 2164 C C . LYS A 1 268 ? -20.989 1.138 12.219 1.00 83.88 268 LYS A C 1
ATOM 2166 O O . LYS A 1 268 ? -19.902 1.388 11.714 1.00 83.88 268 LYS A O 1
ATOM 2171 N N . ALA A 1 269 ? -21.289 -0.042 12.768 1.00 82.38 269 ALA A N 1
ATOM 2172 C CA . ALA A 1 269 ? -20.350 -1.162 12.824 1.00 82.38 269 ALA A CA 1
ATOM 2173 C C . ALA A 1 269 ? -20.017 -1.693 11.419 1.00 82.38 269 ALA A C 1
ATOM 2175 O O . ALA A 1 269 ? -18.877 -2.061 11.170 1.00 82.38 269 ALA A O 1
ATOM 2176 N N . LYS A 1 270 ? -20.963 -1.599 10.468 1.00 81.00 270 LYS A N 1
ATOM 2177 C CA . LYS A 1 270 ? -20.775 -2.003 9.061 1.00 81.00 270 LYS A CA 1
ATOM 2178 C C . LYS A 1 270 ? -19.734 -1.174 8.297 1.00 81.00 270 LYS A C 1
ATOM 2180 O O . LYS A 1 270 ? -19.412 -1.504 7.165 1.00 81.00 270 LYS A O 1
ATOM 2185 N N . LYS A 1 271 ? -19.248 -0.066 8.871 1.00 82.38 2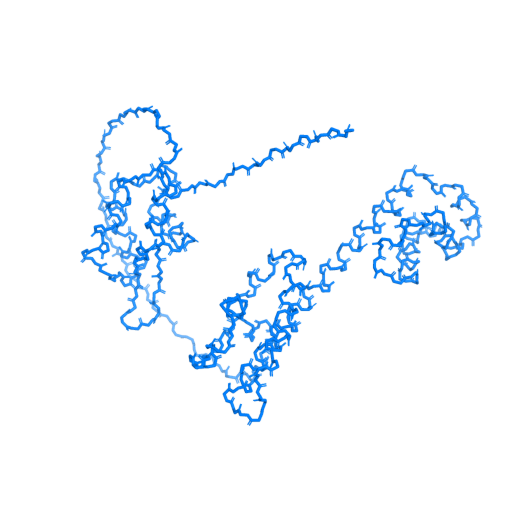71 LYS A N 1
ATOM 2186 C CA . LYS A 1 271 ? -18.183 0.748 8.264 1.00 82.38 271 LYS A CA 1
ATOM 2187 C C . LYS A 1 271 ? -16.795 0.130 8.423 1.00 82.38 271 LYS A C 1
ATOM 2189 O O . LYS A 1 271 ? -15.878 0.575 7.748 1.00 82.38 271 LYS A O 1
ATOM 2194 N N . ILE A 1 272 ? -16.645 -0.818 9.342 1.00 83.44 272 ILE A N 1
ATOM 2195 C CA . ILE A 1 272 ? -15.389 -1.519 9.599 1.00 83.44 272 ILE A CA 1
ATOM 2196 C C . ILE A 1 272 ? -15.346 -2.713 8.650 1.00 83.44 272 ILE A C 1
ATOM 2198 O O . ILE A 1 272 ? -16.300 -3.489 8.621 1.00 83.44 272 ILE A O 1
ATOM 2202 N N . GLN A 1 273 ? -14.261 -2.880 7.895 1.00 79.69 273 GLN A N 1
ATOM 2203 C CA . GLN A 1 273 ? -14.128 -3.971 6.918 1.00 79.69 273 GLN A CA 1
ATOM 2204 C C . GLN A 1 273 ? -13.621 -5.272 7.564 1.00 79.69 273 GLN A C 1
ATOM 2206 O O . GLN A 1 273 ? -12.949 -6.090 6.941 1.00 79.69 273 GLN A O 1
ATOM 2211 N N . LEU A 1 274 ? -13.968 -5.487 8.832 1.00 81.88 274 LEU A N 1
ATOM 2212 C CA . LEU A 1 274 ? -13.635 -6.686 9.590 1.00 81.88 274 LEU A CA 1
ATOM 2213 C C . LEU A 1 274 ? -14.873 -7.564 9.734 1.00 81.88 274 LEU A C 1
ATOM 2215 O O . LEU A 1 274 ? -15.999 -7.074 9.802 1.00 81.88 274 LEU A O 1
ATOM 2219 N N . SER A 1 275 ? -14.661 -8.874 9.856 1.00 83.56 275 SER A N 1
ATOM 2220 C CA . SER A 1 275 ? -15.745 -9.784 10.217 1.00 83.56 275 SER A CA 1
ATOM 2221 C C . SER A 1 275 ? -16.299 -9.447 11.606 1.00 83.56 275 SER A C 1
ATOM 2223 O O . SER A 1 275 ? -15.550 -9.052 12.506 1.00 83.56 275 SER A O 1
ATOM 2225 N N . ASP A 1 276 ? -17.598 -9.675 11.818 1.00 81.12 276 ASP A N 1
ATOM 2226 C CA . ASP A 1 276 ? -18.244 -9.479 13.126 1.00 81.12 276 ASP A CA 1
ATOM 2227 C C . ASP A 1 276 ? -17.507 -10.232 14.244 1.00 81.12 276 ASP A C 1
ATOM 2229 O O . ASP A 1 276 ? -17.365 -9.732 15.361 1.00 81.12 276 ASP A O 1
ATOM 2233 N N . PHE A 1 277 ? -16.965 -11.413 13.928 1.00 86.62 277 PHE A N 1
ATOM 2234 C CA . PHE A 1 277 ? -16.125 -12.192 14.832 1.00 86.62 277 PHE A CA 1
ATOM 2235 C C . PHE A 1 277 ? -14.837 -11.451 15.228 1.00 86.62 277 PHE A C 1
ATOM 2237 O O . PHE A 1 277 ? -14.510 -11.371 16.414 1.00 86.62 277 PHE A O 1
ATOM 2244 N N . ALA A 1 278 ? -14.119 -10.870 14.262 1.00 85.94 278 ALA A N 1
ATOM 2245 C CA . ALA A 1 278 ? -12.898 -10.111 14.526 1.00 85.94 278 ALA A CA 1
ATOM 2246 C C . ALA A 1 278 ? -13.180 -8.832 15.333 1.00 85.94 278 ALA A C 1
ATOM 2248 O O . ALA A 1 278 ? -12.441 -8.514 16.267 1.00 85.94 278 ALA A O 1
ATOM 2249 N N . VAL A 1 279 ? -14.280 -8.133 15.032 1.00 87.12 279 VAL A N 1
ATOM 2250 C CA . VAL A 1 279 ? -14.727 -6.962 15.803 1.00 87.12 279 VAL A CA 1
ATOM 2251 C C . VAL A 1 279 ? -15.069 -7.357 17.239 1.00 87.12 279 VAL A C 1
ATOM 2253 O O . VAL A 1 279 ? -14.596 -6.721 18.184 1.00 87.12 279 VAL A O 1
ATOM 2256 N N . ARG A 1 280 ? -15.838 -8.438 17.425 1.00 88.00 280 ARG A N 1
ATOM 2257 C CA . ARG A 1 280 ? -16.198 -8.968 18.747 1.00 88.00 280 ARG A CA 1
ATOM 2258 C C . ARG A 1 280 ? -14.955 -9.299 19.562 1.00 88.00 280 ARG A C 1
ATOM 2260 O O . ARG A 1 280 ? -14.851 -8.838 20.695 1.00 88.00 280 ARG A O 1
ATOM 2267 N N . LYS A 1 281 ? -13.989 -10.011 18.974 1.00 90.50 281 LYS A N 1
ATOM 2268 C CA . LYS A 1 281 ? -12.723 -10.353 19.634 1.00 90.50 281 LYS A CA 1
ATOM 2269 C C . LYS A 1 281 ? -11.962 -9.105 20.096 1.00 90.50 281 LYS A C 1
ATOM 2271 O O . LYS A 1 281 ? -11.561 -9.044 21.255 1.00 90.50 281 LYS A O 1
ATOM 2276 N N . LYS A 1 282 ? -11.845 -8.073 19.249 1.00 87.12 282 LYS A N 1
ATOM 2277 C CA . LYS A 1 282 ? -11.206 -6.797 19.629 1.00 87.12 282 LYS A CA 1
ATOM 2278 C C . LYS A 1 282 ? -11.926 -6.108 20.795 1.00 87.12 282 LYS A C 1
ATOM 2280 O O . LYS A 1 282 ? -11.273 -5.605 21.706 1.00 87.12 282 LYS A O 1
ATOM 2285 N N . ILE A 1 283 ? -13.261 -6.098 20.808 1.00 89.19 283 ILE A N 1
ATOM 2286 C CA . ILE A 1 283 ? -14.032 -5.519 21.921 1.00 89.19 283 ILE A CA 1
ATOM 2287 C C . ILE A 1 283 ? -13.821 -6.328 23.205 1.00 89.19 283 ILE A C 1
ATOM 2289 O O . ILE A 1 283 ? -13.600 -5.734 24.259 1.00 89.19 283 ILE A O 1
ATOM 2293 N N . VAL A 1 284 ? -13.845 -7.661 23.130 1.00 90.31 284 VAL A N 1
ATOM 2294 C CA . VAL A 1 284 ? -13.569 -8.542 24.276 1.00 90.31 284 VAL A CA 1
ATOM 2295 C C . VAL A 1 284 ? -12.182 -8.271 24.849 1.00 90.31 284 VAL A C 1
ATOM 2297 O O . VAL A 1 284 ? -12.058 -8.115 26.058 1.00 90.31 284 VAL A O 1
ATOM 2300 N N . GLU A 1 285 ? -11.155 -8.137 24.009 1.00 89.44 285 GLU A N 1
ATOM 2301 C CA . GLU A 1 285 ? -9.797 -7.797 24.451 1.00 89.44 285 GLU A CA 1
ATOM 2302 C C . GLU A 1 285 ? -9.745 -6.448 25.185 1.00 89.44 285 GLU A C 1
ATOM 2304 O O . GLU A 1 285 ? -9.083 -6.326 26.217 1.00 89.44 285 GLU A O 1
ATOM 2309 N N . VAL A 1 286 ? -10.469 -5.435 24.697 1.00 87.50 286 VAL A N 1
ATOM 2310 C CA . VAL A 1 286 ? -10.571 -4.127 25.366 1.00 87.50 286 VAL A CA 1
ATOM 2311 C C . VAL A 1 286 ? -11.286 -4.251 26.710 1.00 87.50 286 VAL A C 1
ATOM 2313 O O . VAL A 1 286 ? -10.805 -3.718 27.710 1.00 87.50 286 VAL A O 1
ATOM 2316 N N . LEU A 1 287 ? -12.408 -4.972 26.763 1.00 86.62 287 LEU A N 1
ATOM 2317 C CA . LEU A 1 287 ? -13.164 -5.185 27.998 1.00 86.62 287 LEU A CA 1
ATOM 2318 C C . LEU A 1 287 ? -12.351 -5.980 29.028 1.00 86.62 287 LEU A C 1
ATOM 2320 O O . LEU A 1 287 ? -12.322 -5.601 30.196 1.00 86.62 287 LEU A O 1
ATOM 2324 N N . ALA A 1 288 ? -11.645 -7.025 28.596 1.00 87.12 288 ALA A N 1
ATOM 2325 C CA . ALA A 1 288 ? -10.774 -7.836 29.440 1.00 87.12 288 ALA A CA 1
ATOM 2326 C C . ALA A 1 288 ? -9.615 -7.015 30.019 1.00 87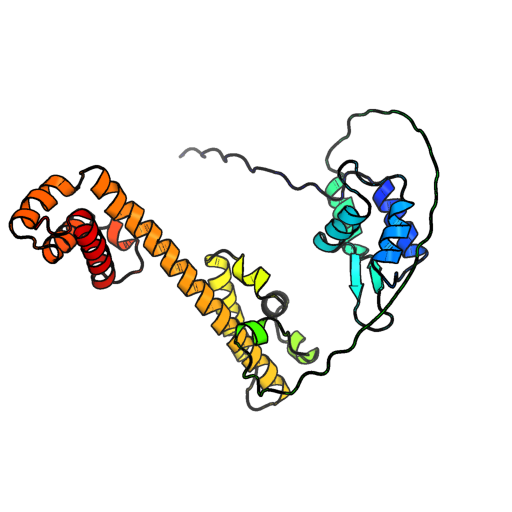.12 288 ALA A C 1
ATOM 2328 O O . ALA A 1 288 ? -9.302 -7.150 31.197 1.00 87.12 288 ALA A O 1
ATOM 2329 N N . LYS A 1 289 ? -9.004 -6.121 29.227 1.00 85.50 289 LYS A N 1
ATOM 2330 C CA . LYS A 1 289 ? -7.964 -5.201 29.721 1.00 85.50 289 LYS A CA 1
ATOM 2331 C C . LYS A 1 289 ? -8.520 -4.207 30.738 1.00 85.50 289 LYS A C 1
ATOM 2333 O O . LYS A 1 289 ? -7.904 -3.966 31.770 1.00 85.50 289 LYS A O 1
ATOM 2338 N N . ARG A 1 290 ? -9.682 -3.623 30.447 1.00 79.44 290 ARG A N 1
ATOM 2339 C CA . ARG A 1 290 ? -10.267 -2.529 31.235 1.00 79.44 290 ARG A CA 1
ATOM 2340 C C . ARG A 1 290 ? -10.886 -2.998 32.550 1.00 79.44 290 ARG A C 1
ATOM 2342 O O . ARG A 1 290 ? -10.874 -2.268 33.534 1.00 79.44 290 ARG A O 1
ATOM 2349 N N . TYR A 1 291 ? -11.404 -4.217 32.555 1.00 75.88 291 TYR A N 1
ATOM 2350 C CA . TYR A 1 291 ? -12.061 -4.843 33.695 1.00 75.88 291 TYR A CA 1
ATOM 2351 C C . TYR A 1 291 ? -11.403 -6.179 34.028 1.00 75.88 291 TYR A C 1
ATOM 2353 O O . TYR A 1 291 ? -12.085 -7.134 34.404 1.00 75.88 291 TYR A O 1
ATOM 2361 N N . SER A 1 292 ? -10.077 -6.249 33.856 1.00 66.44 292 SER A N 1
ATOM 2362 C CA . SER A 1 292 ? -9.241 -7.349 34.342 1.00 66.44 292 SER A CA 1
ATOM 2363 C C . SER A 1 292 ? -9.751 -7.758 35.714 1.00 66.44 292 SER A C 1
ATOM 2365 O O . SER A 1 292 ? -9.974 -6.870 36.543 1.00 66.44 292 SER A O 1
ATOM 2367 N N . LYS A 1 293 ? -10.015 -9.060 35.911 1.00 54.34 293 LYS A N 1
ATOM 2368 C CA . LYS A 1 293 ? -10.524 -9.604 37.175 1.00 54.34 293 LYS A CA 1
ATOM 2369 C C . LYS A 1 293 ? -9.794 -8.900 38.320 1.00 54.34 293 LYS A C 1
ATOM 2371 O O . LYS A 1 293 ? -8.613 -9.163 38.539 1.00 54.34 293 LYS A O 1
ATOM 2376 N N . LYS A 1 294 ? -10.490 -8.014 39.042 1.00 46.44 294 LYS A N 1
ATOM 2377 C CA . LYS A 1 294 ? -10.152 -7.774 40.441 1.00 46.44 294 LYS A CA 1
ATOM 2378 C C . LYS A 1 294 ? -10.333 -9.144 41.087 1.00 46.44 294 LYS A C 1
ATOM 2380 O O . LYS A 1 294 ? -11.468 -9.580 41.269 1.00 46.44 294 LYS A O 1
ATOM 2385 N N . LYS A 1 295 ? -9.229 -9.881 41.208 1.00 37.19 295 LYS A N 1
ATOM 2386 C CA . LYS A 1 295 ? -9.107 -10.900 42.241 1.00 37.19 295 LYS A CA 1
ATOM 2387 C C . LYS A 1 295 ? -9.187 -10.186 43.580 1.00 37.19 295 LYS A C 1
ATOM 2389 O O . LYS A 1 295 ? -8.626 -9.068 43.657 1.00 37.19 295 LYS A O 1
#

Foldseek 3Di:
DDDDDDDDDDDDDDPAPAPFPLQLVLVVVVCVVVQFAADLVSQLVSLVPRPTPPPVDHSNVVVVVCVVLVQWDFDPPPVTGIGGPVVSSVVSNVVRPPDDDDDDDDDDDDDDDDDDDDDDDDDDDDDDDDPDPDDLLRLQQPLDPADPVLVVLADPVLVVLSNDHPVRLLPDDLVVLVVNLVRLVVSLVVADCVDPRSVSVNVSSVSSSVSSVVSNVVNLVVVLVVLLCVQQVVCVVVCVLVVLCVVCVVVPCLLVSLVVSPVVSPPSNVVRPDDSVVSSVVSSVVCCVVCVDPD